Protein AF-M4BI98-F1 (afdb_monomer_lite)

InterPro domains:
  IPR001810 F-box domain [PS50181] (1-29)
  IPR035927 DUSP-like superfamily [G3DSA:3.30.2230.10] (271-352)
  IPR035927 DUSP-like superfamily [SSF143791] (287-335)

Secondary structure (DSSP, 8-state):
-TT--HHHHHHHHHHS-HHHHHHHHHH-TT--TTSHHHHHHHHHHHHHHSHHHHTT--TT-TTS--SHHHHHHHHHHHHHHHHHHS--EEGGGGGGS-TT-EEEEHHHHHHHHHHHHHHHHHHHGGGS-HHHHHHHHHHHHTTTTS-------HHHHHHHHHHHHTTB-TTSSBPPGGG--GGG-EEEE-HHHHHHHHHH-TT--EEETTT--B-HHHHHHHHHHHHHHHHHHHHHHHHHHTT-HHHHHHHH--SSS-TTSS-----TT--S--------SSS--SS-------HHHHHHHHHHHTTS-SS---S--GGGGEETTTTEE---HHHHHHHTT--HHHHHHTT--

Structure (mmCIF, N/CA/C/O backbone):
data_AF-M4BI98-F1
#
_entry.id   AF-M4BI98-F1
#
loop_
_atom_site.group_PDB
_atom_site.id
_atom_site.type_symbol
_atom_site.label_atom_id
_atom_site.label_alt_id
_atom_site.label_comp_id
_atom_site.label_asym_id
_atom_site.label_entity_id
_atom_site.label_seq_id
_atom_site.pdbx_PDB_ins_code
_atom_site.Cartn_x
_atom_site.Cartn_y
_atom_site.Cartn_z
_atom_site.occupancy
_atom_site.B_iso_or_equiv
_atom_site.auth_seq_id
_atom_site.auth_comp_id
_atom_site.auth_asym_id
_atom_site.auth_atom_id
_atom_site.pdbx_PDB_model_num
ATOM 1 N N . MET A 1 1 ? -31.837 -10.400 27.324 1.00 58.75 1 MET A N 1
ATOM 2 C CA . MET A 1 1 ? -31.264 -9.036 27.235 1.00 58.75 1 MET A CA 1
ATOM 3 C C . MET A 1 1 ? -32.128 -8.018 27.973 1.00 58.75 1 MET A C 1
ATOM 5 O O . MET A 1 1 ? -31.582 -7.255 28.751 1.00 58.75 1 MET A O 1
ATOM 9 N N . GLU A 1 2 ? -33.453 -8.059 27.801 1.00 54.62 2 GLU A N 1
ATOM 10 C CA . GLU A 1 2 ? -34.440 -7.143 28.415 1.00 54.62 2 GLU A CA 1
ATOM 11 C C . GLU A 1 2 ? -34.469 -7.086 29.950 1.00 54.62 2 GLU A C 1
ATOM 13 O O . GLU A 1 2 ? -34.810 -6.053 30.517 1.00 54.62 2 GLU A O 1
ATOM 18 N N . HIS A 1 3 ? -34.068 -8.164 30.623 1.00 67.06 3 HIS A N 1
ATOM 19 C CA . HIS A 1 3 ? -34.082 -8.270 32.087 1.00 67.06 3 HIS A CA 1
ATOM 20 C C . HIS A 1 3 ? -32.692 -8.522 32.679 1.00 67.06 3 HIS A C 1
ATOM 22 O O . HIS A 1 3 ? -32.574 -9.038 33.788 1.00 67.06 3 HIS A O 1
ATOM 28 N N . LEU A 1 4 ? -31.625 -8.220 31.928 1.00 72.81 4 LEU A N 1
ATOM 29 C CA . LEU A 1 4 ? -30.278 -8.351 32.472 1.00 72.81 4 LEU A CA 1
ATOM 30 C C . LEU A 1 4 ? -30.048 -7.259 33.527 1.00 72.81 4 LEU A C 1
ATOM 32 O O . LEU A 1 4 ? -30.242 -6.083 33.221 1.00 72.81 4 LEU A O 1
ATOM 36 N N . PRO A 1 5 ? -29.589 -7.623 34.735 1.00 82.00 5 PRO A N 1
ATOM 37 C CA . PRO A 1 5 ? -29.051 -6.670 35.692 1.00 82.00 5 PRO A CA 1
ATOM 38 C C . PRO A 1 5 ? -27.988 -5.775 35.046 1.00 82.00 5 PRO A C 1
ATOM 40 O O . PRO A 1 5 ? -27.171 -6.242 34.249 1.00 82.00 5 PRO A O 1
ATOM 43 N N . ASP A 1 6 ? -27.934 -4.508 35.457 1.00 78.75 6 ASP A N 1
ATOM 44 C CA . ASP A 1 6 ? -26.968 -3.520 34.950 1.00 78.75 6 ASP A CA 1
ATOM 45 C C . ASP A 1 6 ? -25.501 -3.971 35.070 1.00 78.75 6 ASP A C 1
ATOM 47 O O . ASP A 1 6 ? -24.636 -3.529 34.312 1.00 78.75 6 ASP A O 1
ATOM 51 N N . SER A 1 7 ? -25.188 -4.827 36.049 1.00 79.94 7 SER A N 1
ATOM 52 C CA . SER A 1 7 ? -23.874 -5.466 36.185 1.00 79.94 7 SER A CA 1
ATOM 53 C C . SER A 1 7 ? -23.573 -6.398 35.015 1.00 79.94 7 SER A C 1
ATOM 55 O O . SER A 1 7 ? -22.562 -6.206 34.348 1.00 79.94 7 SER A O 1
ATOM 57 N N . LEU A 1 8 ? -24.481 -7.323 34.700 1.00 86.69 8 LEU A N 1
ATOM 58 C CA . LEU A 1 8 ? -24.295 -8.280 33.610 1.00 86.69 8 LEU A CA 1
ATOM 59 C C . LEU A 1 8 ? -24.281 -7.595 32.239 1.00 86.69 8 LEU A C 1
ATOM 61 O O . LEU A 1 8 ? -23.490 -7.970 31.379 1.00 86.69 8 LEU A O 1
ATOM 65 N N . LEU A 1 9 ? -25.093 -6.553 32.035 1.00 86.94 9 LEU A N 1
ATOM 66 C CA . LEU A 1 9 ? -25.051 -5.774 30.792 1.00 86.94 9 LEU A CA 1
ATOM 67 C C . LEU A 1 9 ? -23.692 -5.077 30.602 1.00 86.94 9 LEU A C 1
ATOM 69 O O . LEU A 1 9 ? -23.155 -5.052 29.494 1.00 86.94 9 LEU A O 1
ATOM 73 N N . ALA A 1 10 ? -23.121 -4.535 31.682 1.00 83.44 10 ALA A N 1
ATOM 74 C CA . ALA A 1 10 ? -21.795 -3.926 31.656 1.00 83.44 10 ALA A CA 1
ATOM 75 C C . ALA A 1 10 ? -20.694 -4.946 31.345 1.00 83.44 10 ALA A C 1
ATOM 77 O O . ALA A 1 10 ? -19.784 -4.631 30.579 1.00 83.44 10 ALA A O 1
ATOM 78 N N . ASP A 1 11 ? -20.790 -6.154 31.900 1.00 87.50 11 ASP A N 1
ATOM 79 C CA . ASP A 1 11 ? -19.824 -7.224 31.651 1.00 87.50 11 ASP A CA 1
ATOM 80 C C . ASP A 1 11 ? -19.899 -7.704 30.195 1.00 87.50 11 ASP A C 1
ATOM 82 O O . ASP A 1 11 ? -18.869 -7.821 29.535 1.00 87.50 11 ASP A O 1
ATOM 86 N N . VAL A 1 12 ? -21.105 -7.853 29.634 1.00 89.44 12 VAL A N 1
ATOM 87 C CA . VAL A 1 12 ? -21.285 -8.146 28.201 1.00 89.44 12 VAL A CA 1
ATOM 88 C C . VAL A 1 12 ? -20.665 -7.043 27.340 1.00 89.44 12 VAL A C 1
ATOM 90 O O . VAL A 1 12 ? -19.897 -7.332 26.426 1.00 89.44 12 VAL A O 1
ATOM 93 N N . PHE A 1 13 ? -20.934 -5.769 27.637 1.00 90.50 13 PHE A N 1
ATOM 94 C 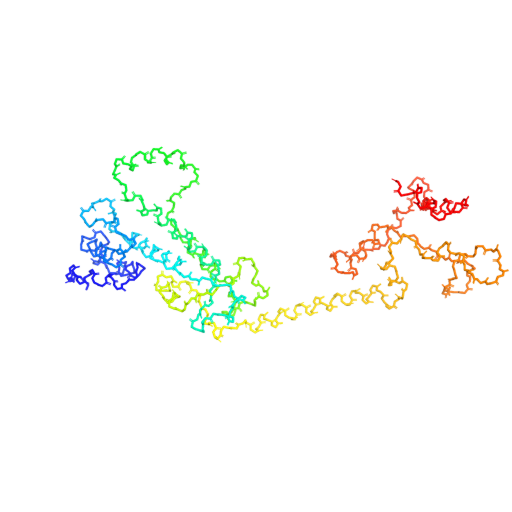CA . PHE A 1 13 ? -20.364 -4.652 26.872 1.00 90.50 13 PHE A CA 1
ATOM 95 C C . PHE A 1 13 ? -18.841 -4.569 27.002 1.00 90.50 13 PHE A C 1
ATOM 97 O O . PHE A 1 13 ? -18.174 -4.132 26.067 1.00 90.50 13 PHE A O 1
ATOM 104 N N . ALA A 1 14 ? -18.274 -5.000 28.131 1.00 86.56 14 ALA A N 1
ATOM 105 C CA . ALA A 1 14 ? -16.831 -5.062 28.314 1.00 86.56 14 ALA A CA 1
ATOM 106 C C . ALA A 1 14 ? -16.170 -6.119 27.414 1.00 86.56 14 ALA A C 1
ATOM 108 O O . ALA A 1 14 ? -15.009 -5.938 27.054 1.00 86.56 14 ALA A O 1
ATOM 109 N N . LEU A 1 15 ? -16.891 -7.166 27.005 1.00 87.94 15 LEU A N 1
ATOM 110 C CA . LEU A 1 15 ? -16.387 -8.216 26.111 1.00 87.94 15 LEU A CA 1
ATOM 111 C C . LEU A 1 15 ? -16.520 -7.869 24.621 1.00 87.94 15 LEU A C 1
ATOM 113 O O . LEU A 1 15 ? -15.824 -8.445 23.791 1.00 87.94 15 LEU A O 1
ATOM 117 N N . LEU A 1 16 ? -17.384 -6.916 24.274 1.00 89.25 16 LEU A N 1
ATOM 118 C CA . LEU A 1 16 ? -17.708 -6.564 22.891 1.00 89.25 16 LEU A CA 1
ATOM 119 C C . LEU A 1 16 ? -16.882 -5.376 22.380 1.00 89.25 16 LEU A C 1
ATOM 121 O O . LEU A 1 16 ? -16.478 -4.508 23.158 1.00 89.25 16 LEU A O 1
ATOM 125 N N . ALA A 1 17 ? -16.634 -5.306 21.070 1.00 88.19 17 ALA A N 1
ATOM 126 C CA . ALA A 1 17 ? -16.144 -4.075 20.454 1.00 88.19 17 ALA A CA 1
ATOM 127 C C . ALA A 1 17 ? -17.302 -3.074 20.277 1.00 88.19 17 ALA A C 1
ATOM 129 O O . ALA A 1 17 ? -18.470 -3.452 20.201 1.00 88.19 17 ALA A O 1
ATOM 130 N N . ALA A 1 18 ? -17.009 -1.781 20.144 1.00 88.12 18 ALA A N 1
ATOM 131 C CA . ALA A 1 18 ? -18.004 -0.721 19.990 1.00 88.12 18 ALA A CA 1
ATOM 132 C C . ALA A 1 18 ? -18.923 -0.956 18.783 1.00 88.12 18 ALA A C 1
ATOM 134 O O . ALA A 1 18 ? -20.101 -0.599 18.821 1.00 88.12 18 ALA A O 1
ATOM 135 N N . ARG A 1 19 ? -18.387 -1.575 17.722 1.00 87.25 19 ARG A N 1
ATOM 136 C CA . ARG A 1 19 ? -19.157 -2.021 16.556 1.00 87.25 19 ARG A CA 1
ATOM 137 C C . ARG A 1 19 ? -20.197 -3.074 16.941 1.00 87.25 19 ARG A C 1
ATOM 139 O O . ARG A 1 19 ? -21.342 -2.969 16.515 1.00 87.25 19 ARG A O 1
ATOM 146 N N . ASP A 1 20 ? -19.817 -4.056 17.744 1.00 89.19 20 ASP A N 1
ATOM 147 C CA . ASP A 1 20 ? -20.716 -5.135 18.150 1.00 89.19 20 ASP A CA 1
ATOM 148 C C . ASP A 1 20 ? -21.767 -4.612 19.125 1.00 89.19 20 ASP A C 1
ATOM 150 O O . ASP A 1 20 ? -22.943 -4.927 18.983 1.00 89.19 20 ASP A O 1
ATOM 154 N N . VAL A 1 21 ? -21.391 -3.713 20.042 1.00 87.81 21 VAL A N 1
ATOM 155 C CA . VAL A 1 21 ? -22.359 -3.022 20.907 1.00 87.81 21 VAL A CA 1
ATOM 156 C C . VAL A 1 21 ? -23.345 -2.193 20.072 1.00 87.81 21 VAL A C 1
ATOM 158 O O . VAL A 1 21 ? -24.545 -2.195 20.354 1.00 87.81 21 VAL A O 1
ATOM 161 N N . LEU A 1 22 ? -22.886 -1.519 19.011 1.00 87.56 22 LEU A N 1
ATOM 162 C CA . LEU A 1 22 ? -23.769 -0.822 18.069 1.00 87.56 22 LEU A CA 1
ATOM 163 C C . LEU A 1 22 ? -24.721 -1.798 17.356 1.00 87.56 22 LEU A C 1
ATOM 165 O O . LEU A 1 22 ? -25.914 -1.518 17.254 1.00 87.56 22 LEU A O 1
ATOM 169 N N . HIS A 1 23 ? -24.235 -2.951 16.893 1.00 87.31 23 HIS A N 1
ATOM 170 C CA . HIS A 1 23 ? -25.089 -3.976 16.285 1.00 87.31 23 HIS A CA 1
ATOM 171 C C . HIS A 1 23 ? -26.117 -4.529 17.280 1.00 87.31 23 HIS A C 1
ATOM 173 O O . HIS A 1 23 ? -27.300 -4.607 16.958 1.00 87.31 23 HIS A O 1
ATOM 179 N N . VAL A 1 24 ? -25.710 -4.835 18.510 1.00 87.75 24 VAL A N 1
ATOM 180 C CA . VAL A 1 24 ? -26.603 -5.329 19.568 1.00 87.75 24 VAL A CA 1
ATOM 181 C C . VAL A 1 24 ? -27.681 -4.298 19.912 1.00 87.75 24 VAL A C 1
ATOM 183 O O . VAL A 1 24 ? -28.859 -4.637 19.973 1.00 87.75 24 VAL A O 1
ATOM 186 N N . THR A 1 25 ? -27.307 -3.030 20.095 1.00 86.12 25 THR A N 1
ATOM 187 C CA . THR A 1 25 ? -28.257 -1.953 20.444 1.00 86.12 25 THR A CA 1
ATOM 188 C C . THR A 1 25 ? -29.159 -1.534 19.281 1.00 86.12 25 THR A C 1
ATOM 190 O O . THR A 1 25 ? -30.278 -1.093 19.511 1.00 86.12 25 THR A O 1
ATOM 193 N N . SER A 1 26 ? -28.719 -1.694 18.030 1.00 83.56 26 SER A N 1
ATOM 194 C CA . SER A 1 26 ? -29.561 -1.422 16.852 1.00 83.56 26 SER A CA 1
ATOM 195 C C . SER A 1 26 ? -30.542 -2.549 16.529 1.00 83.56 26 SER A C 1
ATOM 197 O O . SER A 1 26 ? -31.614 -2.285 15.988 1.00 83.56 26 SER A O 1
ATOM 199 N N . THR A 1 27 ? -30.203 -3.796 16.863 1.00 85.94 27 THR A N 1
ATOM 200 C CA . THR A 1 27 ? -31.058 -4.968 16.604 1.00 85.94 27 THR A CA 1
ATOM 201 C C . THR A 1 27 ? -32.012 -5.271 17.759 1.00 85.94 27 THR A C 1
ATOM 203 O O . THR A 1 27 ? -33.149 -5.683 17.529 1.00 85.94 27 THR A O 1
ATOM 206 N N . CYS A 1 28 ? -31.600 -5.028 19.004 1.00 85.44 28 CYS A N 1
ATOM 207 C CA . CYS A 1 28 ? -32.428 -5.253 20.183 1.00 85.44 28 CYS A CA 1
ATOM 208 C C . CYS A 1 28 ? -33.237 -3.994 20.529 1.00 85.44 28 CYS A C 1
ATOM 210 O O . CYS A 1 28 ? -32.726 -3.074 21.162 1.00 85.44 28 CYS A O 1
ATOM 212 N N . ARG A 1 29 ? -34.527 -3.972 20.161 1.00 78.19 29 ARG A N 1
ATOM 213 C CA . ARG A 1 29 ? -35.433 -2.824 20.398 1.00 78.19 29 ARG A CA 1
ATOM 214 C C . ARG A 1 29 ? -35.532 -2.396 21.865 1.00 78.19 29 ARG A C 1
ATOM 216 O O . ARG A 1 29 ? -35.800 -1.232 22.140 1.00 78.19 29 ARG A O 1
ATOM 223 N N . ALA A 1 30 ? -35.301 -3.316 22.795 1.00 77.94 30 ALA A N 1
ATOM 224 C CA . ALA A 1 30 ? -35.316 -3.023 24.219 1.00 77.94 30 ALA A CA 1
ATOM 225 C C . ALA A 1 30 ? -34.066 -2.304 24.742 1.00 77.94 30 ALA A C 1
ATOM 227 O O . ALA A 1 30 ? -34.105 -1.698 25.812 1.00 77.94 30 ALA A O 1
ATOM 228 N N . LEU A 1 31 ? -32.953 -2.353 24.009 1.00 81.25 31 LEU A N 1
ATOM 229 C CA . LEU A 1 31 ? -31.706 -1.701 24.394 1.00 81.25 31 LEU A CA 1
ATOM 230 C C . LEU A 1 31 ? -31.586 -0.354 23.688 1.00 81.25 31 LEU A C 1
ATOM 232 O O . LEU A 1 31 ? -30.791 -0.175 22.767 1.00 81.25 31 LEU A O 1
ATOM 236 N N . SER A 1 32 ? -32.362 0.624 24.154 1.00 81.62 32 SER A N 1
ATOM 237 C CA . SER A 1 32 ? -32.178 2.001 23.700 1.00 81.62 32 SER A CA 1
ATOM 238 C C . SER A 1 32 ? -30.835 2.554 24.184 1.00 81.62 32 SER A C 1
ATOM 240 O O . SER A 1 32 ? -30.514 2.494 25.369 1.00 81.62 32 SER A O 1
ATOM 242 N N . VAL A 1 33 ? -30.072 3.186 23.290 1.00 80.06 33 VAL A N 1
ATOM 243 C CA . VAL A 1 33 ? -28.795 3.853 23.623 1.00 80.06 33 VAL A CA 1
ATOM 244 C C . VAL A 1 33 ? -28.989 4.997 24.632 1.00 80.06 33 VAL A C 1
ATOM 246 O O . VAL A 1 33 ? -28.061 5.368 25.351 1.00 80.06 33 VAL A O 1
ATOM 249 N N . SER A 1 34 ? -30.199 5.556 24.718 1.00 82.44 34 SER A N 1
ATOM 250 C CA . SER A 1 34 ? -30.548 6.571 25.716 1.00 82.44 34 SER A CA 1
ATOM 251 C C . SER A 1 34 ? -30.981 5.986 27.063 1.00 82.44 34 SER A C 1
ATOM 253 O O . SER A 1 34 ? -31.175 6.755 28.002 1.00 82.44 34 SER A O 1
ATOM 255 N N . ALA A 1 35 ? -31.147 4.663 27.178 1.00 85.62 35 ALA A N 1
ATOM 256 C CA . ALA A 1 35 ? -31.564 4.031 28.423 1.00 85.62 35 ALA A CA 1
ATOM 257 C C . ALA A 1 35 ? -30.470 4.175 29.504 1.00 85.62 35 ALA A C 1
ATOM 259 O O . ALA A 1 35 ? -29.289 3.957 29.209 1.00 85.62 35 ALA A O 1
ATOM 260 N N . PRO A 1 36 ? -30.831 4.500 30.762 1.00 86.19 36 PRO A N 1
ATOM 261 C CA . PRO A 1 36 ? -29.861 4.672 31.845 1.00 86.19 36 PRO A CA 1
ATOM 262 C C . PRO A 1 36 ? -28.969 3.446 32.078 1.00 86.19 36 PRO A C 1
ATOM 264 O O . PRO A 1 36 ? -27.764 3.600 32.264 1.00 86.19 36 PRO A O 1
ATOM 267 N N . SER A 1 37 ? -29.536 2.239 31.995 1.00 86.25 37 SER A N 1
ATOM 268 C CA . SER A 1 37 ? -28.813 0.966 32.134 1.00 86.25 37 SER A CA 1
ATOM 269 C C . SER A 1 37 ? -27.724 0.803 31.068 1.00 86.25 37 SER A C 1
ATOM 271 O O . SER A 1 37 ? -26.579 0.479 31.382 1.00 86.25 37 SER A O 1
ATOM 273 N N . VAL A 1 38 ? -28.038 1.130 29.810 1.00 87.19 38 VAL A N 1
ATOM 274 C CA . VAL A 1 38 ? -27.096 1.097 28.678 1.00 87.19 38 VAL A CA 1
ATOM 275 C C . VAL A 1 38 ? -26.001 2.154 28.841 1.00 87.19 38 VAL A C 1
ATOM 277 O O . VAL A 1 38 ? -24.824 1.860 28.637 1.00 87.19 38 VAL A O 1
ATOM 280 N N . GLN A 1 39 ? -26.346 3.372 29.264 1.00 89.38 39 GLN A N 1
ATOM 281 C CA . GLN A 1 39 ? -25.353 4.420 29.533 1.00 89.38 39 GLN A CA 1
ATOM 282 C C . GLN A 1 39 ? -24.408 4.047 30.681 1.00 89.38 39 GLN A C 1
ATOM 284 O O . GLN A 1 39 ? -23.204 4.304 30.604 1.00 89.38 39 GLN A O 1
ATOM 289 N N . LEU A 1 40 ? -24.932 3.416 31.731 1.00 88.38 40 LEU A N 1
ATOM 290 C CA . LEU A 1 40 ? -24.148 2.951 32.870 1.00 88.38 40 LEU A CA 1
ATOM 291 C C . LEU A 1 40 ? -23.237 1.774 32.485 1.00 88.38 40 LEU A C 1
ATOM 293 O O . LEU A 1 40 ? -22.069 1.749 32.884 1.00 88.38 40 LEU A O 1
ATOM 297 N N . ALA A 1 41 ? -23.727 0.856 31.648 1.0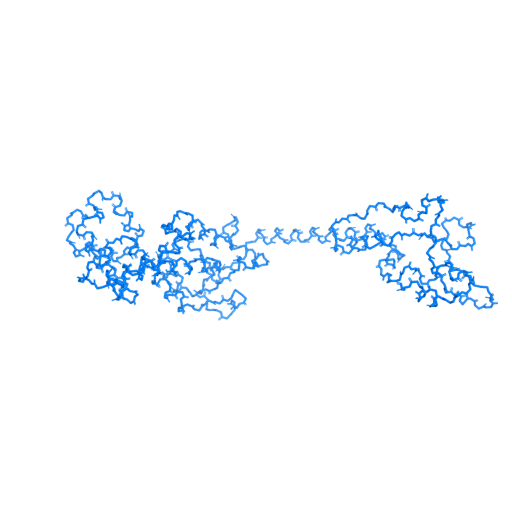0 90.31 41 ALA A N 1
ATOM 298 C CA . ALA A 1 41 ? -22.934 -0.221 31.062 1.00 90.31 41 ALA A CA 1
ATOM 299 C C . ALA A 1 41 ? -21.791 0.320 30.188 1.00 90.31 41 ALA A C 1
ATOM 301 O O . ALA A 1 41 ? -20.637 -0.061 30.388 1.00 90.31 41 ALA A O 1
ATOM 302 N N . LEU A 1 42 ? -22.071 1.280 29.296 1.00 90.88 42 LEU A N 1
ATOM 303 C CA . LEU A 1 42 ? -21.049 1.958 28.486 1.00 90.88 42 LEU A CA 1
ATOM 304 C C . LEU A 1 42 ? -20.012 2.667 29.357 1.00 90.88 42 LEU A C 1
ATOM 306 O O . LEU A 1 42 ? -18.814 2.552 29.104 1.00 90.88 42 LEU A O 1
ATOM 310 N N . GLN A 1 43 ? -20.452 3.373 30.401 1.00 91.19 43 GLN A N 1
ATOM 311 C CA . GLN A 1 43 ? -19.547 4.030 31.338 1.00 91.19 43 GLN A CA 1
ATOM 312 C C . GLN A 1 43 ? -18.590 3.028 31.981 1.00 91.19 43 GLN A C 1
ATOM 314 O O . GLN A 1 43 ? -17.385 3.269 31.982 1.00 91.19 43 GLN A O 1
ATOM 319 N N . ARG A 1 44 ? -19.114 1.915 32.508 1.00 89.50 44 ARG A N 1
ATOM 320 C CA . ARG A 1 44 ? -18.307 0.864 33.140 1.00 89.50 44 ARG A CA 1
ATOM 321 C C . ARG A 1 44 ? -17.345 0.213 32.154 1.00 89.50 44 ARG A C 1
ATOM 323 O O . ARG A 1 44 ? -16.182 0.035 32.503 1.00 89.50 44 ARG A O 1
ATOM 330 N N . ALA A 1 45 ? -17.794 -0.098 30.939 1.00 90.56 45 ALA A N 1
ATOM 331 C CA . ALA A 1 45 ? -16.938 -0.667 29.902 1.00 90.56 45 ALA A CA 1
ATOM 332 C C . ALA A 1 45 ? -15.768 0.275 29.571 1.00 90.56 45 ALA A C 1
ATOM 334 O O . ALA A 1 45 ? -14.616 -0.153 29.571 1.00 90.56 45 ALA A O 1
ATOM 335 N N . ILE A 1 46 ? -16.041 1.572 29.387 1.00 91.38 46 ILE A N 1
ATOM 336 C CA . ILE A 1 46 ? -15.014 2.586 29.104 1.00 91.38 46 ILE A CA 1
ATOM 337 C C . ILE A 1 46 ? -14.022 2.699 30.265 1.00 91.38 46 ILE A C 1
ATOM 339 O O . ILE A 1 46 ? -12.816 2.588 30.054 1.00 91.38 46 ILE A O 1
ATOM 343 N N . THR A 1 47 ? -14.507 2.899 31.492 1.00 89.31 47 THR A N 1
ATOM 344 C CA . THR A 1 47 ? -13.628 3.183 32.634 1.00 89.31 47 THR A CA 1
ATOM 345 C C . THR A 1 47 ? -12.885 1.961 33.152 1.00 89.31 47 THR A C 1
ATOM 347 O O . THR A 1 47 ? -11.796 2.137 33.684 1.00 89.31 47 THR A O 1
ATOM 350 N N . ARG A 1 48 ? -13.419 0.740 33.000 1.00 88.69 48 ARG A N 1
ATOM 351 C CA . ARG A 1 48 ? -12.726 -0.492 33.414 1.00 88.69 48 ARG A CA 1
ATOM 352 C C . ARG A 1 48 ? -11.764 -1.004 32.349 1.00 88.69 48 ARG A C 1
ATOM 354 O O . ARG A 1 48 ? -10.594 -1.204 32.651 1.00 88.69 48 ARG A O 1
ATOM 361 N N . ARG A 1 49 ? -12.229 -1.205 31.111 1.00 88.25 49 ARG A N 1
ATOM 362 C CA . ARG A 1 49 ? -11.420 -1.840 30.053 1.00 88.25 49 ARG A CA 1
ATOM 363 C C . ARG A 1 49 ? -10.358 -0.906 29.489 1.00 88.25 49 ARG A C 1
ATOM 365 O O . ARG A 1 49 ? -9.258 -1.345 29.176 1.00 88.25 49 ARG A O 1
ATOM 372 N N . PHE A 1 50 ? -10.673 0.382 29.375 1.00 90.81 50 PHE A N 1
ATOM 373 C CA . PHE A 1 50 ? -9.790 1.364 28.749 1.00 90.81 50 PHE A CA 1
ATOM 374 C C . PHE A 1 50 ? -9.179 2.345 29.753 1.00 90.81 50 PHE A C 1
ATOM 376 O O . PHE A 1 50 ? -8.612 3.354 29.341 1.00 90.81 50 PHE A O 1
ATOM 383 N N . ALA A 1 51 ? -9.214 2.022 31.054 1.00 89.69 51 ALA A N 1
ATOM 384 C CA . ALA A 1 51 ? -8.720 2.859 32.152 1.00 89.69 51 ALA A CA 1
ATOM 385 C C . ALA A 1 51 ? -7.350 3.498 31.868 1.00 89.69 51 ALA A C 1
ATOM 387 O O . ALA A 1 51 ? -7.164 4.692 32.099 1.00 89.69 51 ALA A O 1
ATOM 388 N N . ALA A 1 52 ? -6.418 2.718 31.307 1.00 89.38 52 ALA A N 1
ATOM 389 C CA . ALA A 1 52 ? -5.066 3.159 30.968 1.00 89.38 52 ALA A CA 1
ATOM 390 C C . ALA A 1 52 ? -5.045 4.368 30.014 1.00 89.38 52 ALA A C 1
ATOM 392 O O . ALA A 1 52 ? -4.230 5.273 30.173 1.00 89.38 52 ALA A O 1
ATOM 393 N N . VAL A 1 53 ? -5.977 4.419 29.057 1.00 89.25 53 VAL A N 1
ATOM 394 C CA . VAL A 1 53 ? -6.063 5.481 28.044 1.00 89.25 53 VAL A CA 1
ATOM 395 C C . VAL A 1 53 ? -7.202 6.470 28.295 1.00 89.25 53 VAL A C 1
ATOM 397 O O . VAL A 1 53 ? -7.235 7.527 27.666 1.00 89.25 53 VAL A O 1
ATOM 400 N N . THR A 1 54 ? -8.111 6.179 29.229 1.00 88.88 54 THR A N 1
ATOM 401 C CA . THR A 1 54 ? -9.277 7.012 29.566 1.00 88.88 54 THR A CA 1
ATOM 402 C C . THR A 1 54 ? -9.340 7.462 31.024 1.00 88.88 54 THR A C 1
ATOM 404 O O . THR A 1 54 ? -10.398 7.884 31.483 1.00 88.88 54 THR A O 1
ATOM 407 N N . SER A 1 55 ? -8.233 7.425 31.765 1.00 84.88 55 SER A N 1
ATOM 408 C CA . SER A 1 55 ? -8.165 7.795 33.193 1.00 84.88 55 SER A CA 1
ATOM 409 C C . SER A 1 55 ? -8.707 9.194 33.528 1.00 84.88 55 SER A C 1
ATOM 411 O O . SER A 1 55 ? -9.117 9.464 34.652 1.00 84.88 55 SER A O 1
ATOM 413 N N . PHE A 1 56 ? -8.767 10.089 32.542 1.00 83.81 56 PHE A N 1
ATOM 414 C CA . PHE A 1 56 ? -9.336 11.430 32.670 1.00 83.81 56 PHE A CA 1
ATOM 415 C C . PHE A 1 56 ? -10.876 11.473 32.650 1.00 83.81 56 PHE A C 1
ATOM 417 O O . PHE A 1 56 ? -11.460 12.516 32.949 1.00 83.81 56 PHE A O 1
ATOM 424 N N . PHE A 1 57 ? -11.548 10.377 32.290 1.00 83.12 57 PHE A N 1
ATOM 425 C CA . PHE A 1 57 ? -12.995 10.242 32.419 1.00 83.12 57 PHE A CA 1
ATOM 426 C C . PHE A 1 57 ? -13.346 9.778 33.829 1.00 83.12 57 PHE A C 1
ATOM 428 O O . PHE A 1 57 ? -13.405 8.585 34.114 1.00 83.12 57 PHE A O 1
ATOM 435 N N . SER A 1 58 ? -13.622 10.731 34.720 1.00 76.19 58 SER A N 1
ATOM 436 C CA . SER A 1 58 ? -14.146 10.385 36.040 1.00 76.19 58 SER A CA 1
ATOM 437 C C . SER A 1 58 ? -15.601 9.916 35.940 1.00 76.19 58 SER A C 1
ATOM 439 O O . SER A 1 58 ? -16.455 10.608 35.371 1.00 76.19 58 SER A O 1
ATOM 441 N N . SER A 1 59 ? -15.882 8.764 36.554 1.00 70.06 59 SER A N 1
ATOM 442 C CA . SER A 1 59 ? -17.207 8.145 36.691 1.00 70.06 59 SER A CA 1
ATOM 443 C C . SER A 1 59 ? -18.251 9.074 37.317 1.00 70.06 59 SER A C 1
ATOM 445 O O . SER A 1 59 ? -19.434 8.970 36.999 1.00 70.06 59 SER A O 1
ATOM 447 N N . SER A 1 60 ? -17.817 9.982 38.197 1.00 68.06 60 SER A N 1
ATOM 448 C CA . SER A 1 60 ? -18.683 10.913 38.932 1.00 68.06 60 SER A CA 1
ATOM 449 C C . SER A 1 60 ? -19.011 12.189 38.152 1.00 68.06 60 SER A C 1
ATOM 451 O O . SER A 1 60 ? -19.826 12.995 38.594 1.00 68.06 60 SER A O 1
ATOM 453 N N . THR A 1 61 ? -18.397 12.399 36.982 1.00 70.06 61 THR A N 1
ATOM 454 C CA . THR A 1 61 ? -18.540 13.650 36.227 1.00 70.06 61 THR A CA 1
ATOM 455 C C . THR A 1 61 ? -19.536 13.526 35.074 1.00 70.06 61 THR A C 1
ATOM 457 O O . THR A 1 61 ? -19.427 12.670 34.195 1.00 70.06 61 THR A O 1
ATOM 460 N N . ASN A 1 62 ? -20.497 14.448 35.004 1.00 69.75 62 ASN A N 1
ATOM 461 C CA . ASN A 1 62 ? -21.461 14.553 33.895 1.00 69.75 62 ASN A CA 1
ATOM 462 C C . ASN A 1 62 ? -20.902 15.350 32.698 1.00 69.75 62 ASN A C 1
ATOM 464 O O . ASN A 1 62 ? -21.643 16.013 31.979 1.00 69.75 62 ASN A O 1
ATOM 468 N N . HIS A 1 63 ? -19.577 15.390 32.532 1.00 77.50 63 HIS A N 1
ATOM 469 C CA . HIS A 1 63 ? -18.899 16.269 31.565 1.00 77.50 63 HIS A CA 1
ATOM 470 C C . HIS A 1 63 ? -18.619 15.609 30.214 1.00 77.50 63 HIS A C 1
ATOM 472 O O . HIS A 1 63 ? -18.245 16.298 29.266 1.00 77.50 63 HIS A O 1
ATOM 478 N N . TRP A 1 64 ? -18.830 14.298 30.113 1.00 83.50 64 TRP A N 1
ATOM 479 C CA . TRP A 1 64 ? -18.631 13.531 28.893 1.00 83.50 64 TRP A CA 1
ATOM 480 C C . TRP A 1 64 ? -19.844 12.624 28.618 1.00 83.50 64 TRP A C 1
ATOM 482 O O . TRP A 1 64 ? -20.493 12.155 29.559 1.00 83.50 64 TRP A O 1
ATOM 492 N N . PRO A 1 65 ? -20.211 12.404 27.346 1.00 85.56 65 PRO A N 1
ATOM 493 C CA . PRO A 1 65 ? -21.383 11.608 26.996 1.00 85.56 65 PRO A CA 1
ATOM 494 C C . PRO A 1 65 ? -21.099 10.104 27.122 1.00 85.56 65 PRO A C 1
ATOM 496 O O . PRO A 1 65 ? -20.113 9.614 26.579 1.00 85.56 65 PRO A O 1
ATOM 499 N N . ARG A 1 66 ? -21.994 9.348 27.771 1.00 88.19 66 ARG A N 1
ATOM 500 C CA . ARG A 1 66 ? -21.929 7.875 27.842 1.00 88.19 66 ARG A CA 1
ATOM 501 C C . ARG A 1 66 ? -22.465 7.277 26.546 1.00 88.19 66 ARG A C 1
ATOM 503 O O . ARG A 1 66 ? -23.587 6.789 26.491 1.00 88.19 66 ARG A O 1
ATOM 510 N N . SER A 1 67 ? -21.697 7.416 25.474 1.00 89.06 67 SER A N 1
ATOM 511 C CA . SER A 1 67 ? -22.133 7.049 24.130 1.00 89.06 67 SER A CA 1
ATOM 512 C C . SER A 1 67 ? -21.180 6.068 23.462 1.00 89.06 67 SER A C 1
ATOM 514 O O . SER A 1 67 ? -19.994 5.989 23.788 1.00 89.06 67 SER A O 1
ATOM 516 N N . LEU A 1 68 ? -21.701 5.368 22.453 1.00 87.56 68 LEU A N 1
ATOM 517 C CA . LEU A 1 68 ? -20.922 4.475 21.592 1.00 87.56 68 LEU A CA 1
ATOM 518 C C . LEU A 1 68 ? -19.759 5.193 20.899 1.00 87.56 68 LEU A C 1
ATOM 520 O O . LEU A 1 68 ? -18.716 4.595 20.663 1.00 87.56 68 LEU A O 1
ATOM 524 N N . VAL A 1 69 ? -19.901 6.493 20.622 1.00 88.75 69 VAL A N 1
ATOM 525 C CA . VAL A 1 69 ? -18.831 7.306 20.025 1.00 88.75 69 VAL A CA 1
ATOM 526 C C . VAL A 1 69 ? -17.650 7.452 20.985 1.00 88.75 69 VAL A C 1
ATOM 528 O O . VAL A 1 69 ? -16.501 7.380 20.554 1.00 88.75 69 VAL A O 1
ATOM 531 N N . VAL A 1 70 ? -17.910 7.623 22.287 1.00 90.38 70 VAL A N 1
ATOM 532 C CA . VAL A 1 70 ? -16.839 7.690 23.292 1.00 90.38 70 VAL A CA 1
ATOM 533 C C . VAL A 1 70 ? -16.204 6.321 23.504 1.00 90.38 70 VAL A C 1
ATOM 535 O O . VAL A 1 70 ? -14.979 6.249 23.567 1.00 90.38 70 VAL A O 1
ATOM 538 N N . LEU A 1 71 ? -16.999 5.243 23.521 1.00 91.19 71 LEU A N 1
ATOM 539 C CA . LEU A 1 71 ? -16.468 3.876 23.549 1.00 91.19 71 LEU A CA 1
ATOM 540 C C . LEU A 1 71 ? -15.540 3.623 22.352 1.00 91.19 71 LEU A C 1
ATOM 542 O O . LEU A 1 71 ? -14.397 3.219 22.543 1.00 91.19 71 LEU A O 1
ATOM 546 N N . ARG A 1 72 ? -15.969 3.972 21.131 1.00 91.25 72 ARG A N 1
ATOM 547 C CA . ARG A 1 72 ? -15.129 3.856 19.931 1.00 91.25 72 ARG A CA 1
ATOM 548 C C . ARG A 1 72 ? -13.869 4.718 20.012 1.00 91.25 72 ARG A C 1
ATOM 550 O O . ARG A 1 72 ? -12.804 4.305 19.564 1.00 91.25 72 ARG A O 1
ATOM 557 N N . GLY A 1 73 ? -13.969 5.915 20.585 1.00 91.19 73 GLY A N 1
ATOM 558 C CA . GLY A 1 73 ? -12.804 6.755 20.841 1.00 91.19 73 GLY A CA 1
ATOM 559 C C . GLY A 1 73 ? -11.807 6.104 21.803 1.00 91.19 73 GLY A C 1
ATOM 560 O O . GLY A 1 73 ? -10.605 6.175 21.559 1.00 91.19 73 GLY A O 1
ATOM 561 N N . ALA A 1 74 ? -12.288 5.449 22.862 1.00 92.44 74 ALA A N 1
ATOM 562 C CA . ALA A 1 74 ? -11.450 4.738 23.827 1.00 92.44 74 ALA A CA 1
ATOM 563 C C . ALA A 1 74 ? -10.703 3.560 23.176 1.00 92.44 74 ALA A C 1
ATOM 565 O O . ALA A 1 74 ? -9.492 3.432 23.358 1.00 92.44 74 ALA A O 1
ATOM 566 N N . GLU A 1 75 ? -11.383 2.775 22.333 1.00 93.06 75 GLU A N 1
ATOM 567 C CA . GLU A 1 75 ? -10.752 1.720 21.524 1.00 93.06 75 GLU A CA 1
ATOM 568 C C . GLU A 1 75 ? -9.647 2.273 20.620 1.00 93.06 75 GLU A C 1
ATOM 570 O O . GLU A 1 75 ? -8.544 1.734 20.559 1.00 93.06 75 GLU A O 1
ATOM 575 N N . LEU A 1 76 ? -9.914 3.388 19.935 1.00 92.06 76 LEU A N 1
ATOM 576 C CA . LEU A 1 76 ? -8.937 4.014 19.045 1.00 92.06 76 LEU A CA 1
ATOM 577 C C . LEU A 1 76 ? -7.725 4.566 19.801 1.00 92.06 76 LEU A C 1
ATOM 579 O O . LEU A 1 76 ? -6.611 4.498 19.281 1.00 92.06 76 LEU A O 1
ATOM 583 N N . LEU A 1 77 ? -7.907 5.078 21.021 1.00 92.31 77 LEU A N 1
ATOM 584 C CA . LEU A 1 77 ? -6.788 5.462 21.883 1.00 92.31 77 LEU A CA 1
ATOM 585 C C . LEU A 1 77 ? -5.970 4.250 22.335 1.00 92.31 77 LEU A C 1
ATOM 587 O O . LEU A 1 77 ? -4.743 4.332 22.353 1.00 92.31 77 LEU A O 1
ATOM 591 N N . ARG A 1 78 ? -6.620 3.121 22.637 1.00 92.56 78 ARG A N 1
ATOM 592 C CA . ARG A 1 78 ? -5.917 1.871 22.950 1.00 92.56 78 ARG A CA 1
ATOM 593 C C . ARG A 1 78 ? -5.068 1.406 21.770 1.00 92.56 78 ARG A C 1
ATOM 595 O O . ARG A 1 78 ? -3.887 1.127 21.940 1.00 92.56 78 ARG A O 1
ATOM 602 N N . ILE A 1 79 ? -5.623 1.409 20.561 1.00 92.50 79 ILE A N 1
ATOM 603 C CA . ILE A 1 79 ? -4.863 1.061 19.351 1.00 92.50 79 ILE A CA 1
ATOM 604 C C . ILE A 1 79 ? -3.725 2.051 19.108 1.00 92.50 79 ILE A C 1
ATOM 606 O O . ILE A 1 79 ? -2.639 1.645 18.710 1.00 92.50 79 ILE A O 1
ATOM 610 N N . LYS A 1 80 ? -3.925 3.346 19.380 1.00 92.75 80 LYS A N 1
ATOM 611 C CA . LYS A 1 80 ? -2.851 4.345 19.293 1.00 92.75 80 LYS A CA 1
ATOM 612 C C . LYS A 1 80 ? -1.678 3.988 20.209 1.00 92.75 80 LYS A C 1
ATOM 614 O O . LYS A 1 80 ? -0.534 4.059 19.771 1.0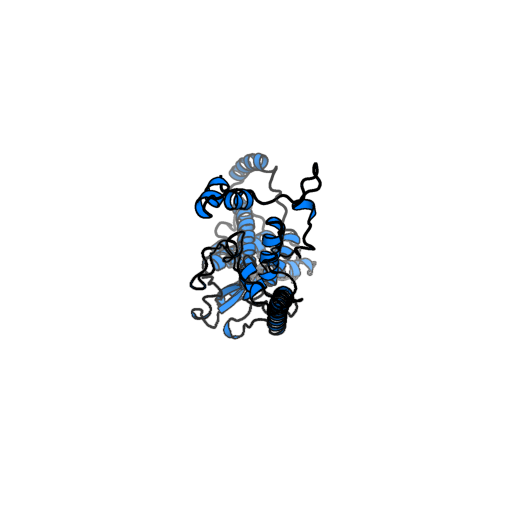0 92.75 80 LYS A O 1
ATOM 619 N N . GLU A 1 81 ? -1.962 3.617 21.456 1.00 92.12 81 GLU A N 1
ATOM 620 C CA . GLU A 1 81 ? -0.958 3.178 22.430 1.00 92.12 81 GLU A CA 1
ATOM 621 C C . GLU A 1 81 ? -0.232 1.912 21.950 1.00 92.12 81 GLU A C 1
ATOM 623 O O . GLU A 1 81 ? 0.993 1.829 22.027 1.00 92.12 81 GLU A O 1
ATOM 628 N N . LEU A 1 82 ? -0.965 0.944 21.393 1.00 91.12 82 LEU A N 1
ATOM 629 C CA . LEU A 1 82 ? -0.376 -0.256 20.792 1.00 91.12 82 LEU A CA 1
ATOM 630 C C . LEU A 1 82 ? 0.550 0.099 19.634 1.00 91.12 82 LEU A C 1
ATOM 632 O O . LEU A 1 82 ? 1.720 -0.259 19.660 1.00 91.12 82 LEU A O 1
ATOM 636 N N . LEU A 1 83 ? 0.076 0.888 18.673 1.00 90.69 83 LEU A N 1
ATOM 637 C CA . LEU A 1 83 ? 0.846 1.330 17.509 1.00 90.69 83 LEU A CA 1
ATOM 638 C C . LEU A 1 83 ? 2.055 2.214 17.854 1.00 90.69 83 LEU A C 1
ATOM 640 O O . LEU A 1 83 ? 2.918 2.408 16.995 1.00 90.69 83 LEU A O 1
ATOM 644 N N . ALA A 1 84 ? 2.087 2.803 19.051 1.00 90.50 84 ALA A N 1
ATOM 645 C CA . ALA A 1 84 ? 3.233 3.547 19.567 1.00 90.50 84 ALA A CA 1
ATOM 646 C C . ALA A 1 84 ? 4.284 2.627 20.208 1.00 90.50 84 ALA A C 1
ATOM 648 O O . ALA A 1 84 ? 5.469 2.933 20.139 1.00 90.50 84 ALA A O 1
ATOM 649 N N . ARG A 1 85 ? 3.855 1.509 20.810 1.00 88.62 85 ARG A N 1
ATOM 650 C CA . ARG A 1 85 ? 4.736 0.487 21.403 1.00 88.62 85 ARG A CA 1
ATOM 651 C C . ARG A 1 85 ? 5.221 -0.547 20.389 1.00 88.62 85 ARG A C 1
ATOM 653 O O . ARG A 1 85 ? 6.268 -1.149 20.586 1.00 88.62 85 ARG A O 1
ATOM 660 N N . CYS A 1 86 ? 4.467 -0.756 19.314 1.00 87.94 86 CYS A N 1
ATOM 661 C CA . CYS A 1 86 ? 4.836 -1.679 18.252 1.00 87.94 86 CYS A CA 1
ATOM 662 C C . CYS A 1 86 ? 6.028 -1.149 17.466 1.00 87.94 86 CYS A C 1
ATOM 664 O O . CYS A 1 86 ? 5.952 -0.082 16.850 1.00 87.94 86 CYS A O 1
ATOM 666 N N . VAL A 1 87 ? 7.091 -1.944 17.422 1.00 86.25 87 VAL A N 1
ATOM 667 C CA . VAL A 1 87 ? 8.177 -1.745 16.468 1.00 86.25 87 VAL A CA 1
ATOM 668 C C . VAL A 1 87 ? 7.653 -2.142 15.091 1.00 86.25 87 VAL A C 1
ATOM 670 O O . VAL A 1 87 ? 7.259 -3.285 14.872 1.00 86.25 87 VAL A O 1
ATOM 673 N N . THR A 1 88 ? 7.587 -1.174 14.179 1.00 90.06 88 THR A N 1
ATOM 674 C CA . THR A 1 88 ? 7.244 -1.420 12.776 1.00 90.06 88 THR A CA 1
ATOM 675 C C . THR A 1 88 ? 8.527 -1.491 11.964 1.00 90.06 88 THR A C 1
ATOM 677 O O . THR A 1 88 ? 9.198 -0.465 11.825 1.00 90.06 88 THR A O 1
ATOM 680 N N . SER A 1 89 ? 8.839 -2.658 11.411 1.00 91.50 89 SER A N 1
ATOM 681 C CA . SER A 1 89 ? 10.018 -2.851 10.559 1.00 91.50 89 SER A CA 1
ATOM 682 C C . SER A 1 89 ? 9.668 -2.673 9.084 1.00 91.50 89 SER A C 1
ATOM 684 O O . SER A 1 89 ? 8.501 -2.804 8.683 1.00 91.50 89 SER A O 1
ATOM 686 N N . SER A 1 90 ? 10.670 -2.349 8.262 1.00 91.25 90 SER A N 1
ATOM 687 C CA . SER A 1 90 ? 10.489 -2.389 6.813 1.00 91.25 90 SER A CA 1
ATOM 688 C C . SER A 1 90 ? 10.393 -3.837 6.340 1.00 91.25 90 SER A C 1
ATOM 690 O O . SER A 1 90 ? 10.915 -4.745 6.981 1.00 91.25 90 SER A O 1
ATOM 692 N N . PHE A 1 91 ? 9.748 -4.067 5.196 1.00 90.12 91 PHE A N 1
ATOM 693 C CA . PHE A 1 91 ? 9.732 -5.402 4.592 1.00 90.12 91 PHE A CA 1
ATOM 694 C C . PHE A 1 91 ? 11.122 -5.841 4.108 1.00 90.12 91 PHE A C 1
ATOM 696 O O . PHE A 1 91 ? 11.400 -7.032 4.049 1.00 90.12 91 PHE A O 1
ATOM 703 N N . GLU A 1 92 ? 12.016 -4.888 3.827 1.00 89.19 92 GLU A N 1
ATOM 704 C CA . GLU A 1 92 ? 13.424 -5.161 3.504 1.00 89.19 92 GLU A CA 1
ATOM 705 C C . GLU A 1 92 ? 14.160 -5.859 4.668 1.00 89.19 92 GLU A C 1
ATOM 707 O O . GLU A 1 92 ? 15.069 -6.651 4.436 1.00 89.19 92 GLU A O 1
ATOM 712 N N . ASP A 1 93 ? 13.706 -5.649 5.908 1.00 90.38 93 ASP A N 1
ATOM 713 C CA . ASP A 1 93 ? 14.293 -6.218 7.126 1.00 90.38 93 ASP A CA 1
ATOM 714 C C . ASP A 1 93 ? 13.640 -7.551 7.537 1.00 90.38 93 ASP A C 1
ATOM 716 O O . ASP A 1 93 ? 13.836 -8.021 8.663 1.00 90.38 93 ASP A O 1
ATOM 720 N N . ALA A 1 94 ? 12.850 -8.174 6.652 1.00 89.19 94 ALA A N 1
ATOM 721 C CA . ALA A 1 94 ? 12.082 -9.391 6.937 1.00 89.19 94 ALA A CA 1
ATOM 722 C C . ALA A 1 94 ? 12.927 -10.515 7.554 1.00 89.19 94 ALA A C 1
ATOM 724 O O . ALA A 1 94 ? 12.471 -11.180 8.480 1.00 89.19 94 ALA A O 1
ATOM 725 N N . ALA A 1 95 ? 14.174 -10.681 7.102 1.00 89.00 95 ALA A N 1
ATOM 726 C CA . ALA A 1 95 ? 15.086 -11.712 7.599 1.00 89.00 95 ALA A CA 1
ATOM 727 C C . ALA A 1 95 ? 15.475 -11.543 9.082 1.00 89.00 95 ALA A C 1
ATOM 729 O O . ALA A 1 95 ? 15.863 -12.511 9.728 1.00 89.00 95 ALA A O 1
ATOM 730 N N . SER A 1 96 ? 15.376 -10.325 9.621 1.00 89.88 96 SER A N 1
ATOM 731 C CA . SER A 1 96 ? 15.680 -10.013 11.027 1.00 89.88 96 SER A CA 1
ATOM 732 C C . SER A 1 96 ? 14.451 -10.066 11.941 1.00 89.88 96 SER A C 1
ATOM 734 O O . SER A 1 96 ? 14.570 -9.917 13.158 1.00 89.88 96 SER A O 1
ATOM 736 N N . CYS A 1 97 ? 13.261 -10.248 11.367 1.00 91.00 97 CYS A N 1
ATOM 737 C CA . CYS A 1 97 ? 12.007 -10.241 12.104 1.00 91.00 97 CYS A CA 1
ATOM 738 C C . CYS A 1 97 ? 11.665 -11.637 12.637 1.00 91.00 97 CYS A C 1
ATOM 740 O O . CYS A 1 97 ? 12.001 -12.657 12.038 1.00 91.00 97 CYS A O 1
ATOM 742 N N . ALA A 1 98 ? 10.939 -11.680 13.757 1.00 90.62 98 ALA A N 1
ATOM 743 C CA . ALA A 1 98 ? 10.404 -12.930 14.282 1.00 90.62 98 ALA A CA 1
ATOM 744 C C . ALA A 1 98 ? 9.451 -13.572 13.268 1.00 90.62 98 ALA A C 1
ATOM 746 O O . ALA A 1 98 ? 8.695 -12.877 12.585 1.00 90.62 98 ALA A O 1
ATOM 747 N N . SER A 1 99 ? 9.439 -14.896 13.215 1.00 88.44 99 SER A N 1
ATOM 748 C CA . SER A 1 99 ? 8.641 -15.646 12.249 1.00 88.44 99 SER A CA 1
ATOM 749 C C . SER A 1 99 ? 7.124 -15.523 12.506 1.00 88.44 99 SER A C 1
ATOM 751 O O . SER A 1 99 ? 6.324 -15.481 11.574 1.00 88.44 99 SER A O 1
ATOM 753 N N . SER A 1 100 ? 6.736 -15.260 13.760 1.00 93.38 100 SER A N 1
ATOM 754 C CA . SER A 1 100 ? 5.374 -14.892 14.172 1.00 93.38 100 SER A CA 1
ATOM 755 C C . SER A 1 100 ? 4.920 -13.494 13.721 1.00 93.38 100 SER A C 1
ATOM 757 O O . SER A 1 100 ? 3.824 -13.056 14.074 1.00 93.38 100 SER A O 1
ATOM 759 N N . SER A 1 101 ? 5.743 -12.754 12.974 1.00 95.69 101 SER A N 1
ATOM 760 C CA . SER A 1 101 ? 5.391 -11.420 12.490 1.00 95.69 101 SER A CA 1
ATOM 761 C C . SER A 1 101 ? 4.393 -11.466 11.331 1.00 95.69 101 SER A C 1
ATOM 763 O O . SER A 1 101 ? 4.245 -12.461 10.623 1.00 95.69 101 SER A O 1
ATOM 765 N N . VAL A 1 102 ? 3.712 -10.346 11.109 1.00 96.38 102 VAL A N 1
ATOM 766 C CA . VAL A 1 102 ? 2.672 -10.189 10.093 1.00 96.38 102 VAL A CA 1
ATOM 767 C C . VAL A 1 102 ? 2.993 -8.985 9.216 1.00 96.38 102 VAL A C 1
ATOM 769 O O . VAL A 1 102 ? 3.333 -7.903 9.699 1.00 96.38 102 VAL A O 1
ATOM 772 N N . VAL A 1 103 ? 2.863 -9.172 7.908 1.00 95.94 103 VAL A N 1
ATOM 773 C CA . VAL A 1 103 ? 2.995 -8.129 6.895 1.00 95.94 103 VAL A CA 1
ATOM 774 C C . VAL A 1 103 ? 1.664 -7.406 6.736 1.00 95.94 103 VAL A C 1
ATOM 776 O O . VAL A 1 103 ? 0.630 -8.026 6.493 1.00 95.94 103 VAL A O 1
ATOM 779 N N . VAL A 1 104 ? 1.696 -6.082 6.838 1.00 95.62 104 VAL A N 1
ATOM 780 C CA . VAL A 1 104 ? 0.535 -5.192 6.725 1.00 95.62 104 VAL A CA 1
ATOM 781 C C . VAL A 1 104 ? 0.850 -3.991 5.830 1.00 95.62 104 VAL A C 1
ATOM 783 O O . VAL A 1 104 ? 2.007 -3.692 5.522 1.00 95.62 104 VAL A O 1
ATOM 786 N N . SER A 1 105 ? -0.182 -3.257 5.410 1.00 95.56 105 SER A N 1
ATOM 787 C CA . SER A 1 105 ? -0.002 -2.032 4.623 1.00 95.56 105 SER A CA 1
ATOM 788 C C . SER A 1 105 ? 0.530 -0.880 5.483 1.00 95.56 105 SER A C 1
ATOM 790 O O . SER A 1 105 ? -0.092 -0.475 6.472 1.00 95.56 105 SER A O 1
ATOM 792 N N . ARG A 1 106 ? 1.643 -0.262 5.064 1.00 94.00 106 ARG A N 1
ATOM 793 C CA . ARG A 1 106 ? 2.184 0.937 5.725 1.00 94.00 106 ARG A CA 1
ATOM 794 C C . ARG A 1 106 ? 1.251 2.139 5.580 1.00 94.00 106 ARG A C 1
ATOM 796 O O . ARG A 1 106 ? 1.140 2.940 6.512 1.00 94.00 106 ARG A O 1
ATOM 803 N N . ALA A 1 107 ? 0.568 2.267 4.438 1.00 93.81 107 ALA A N 1
ATOM 804 C CA . ALA A 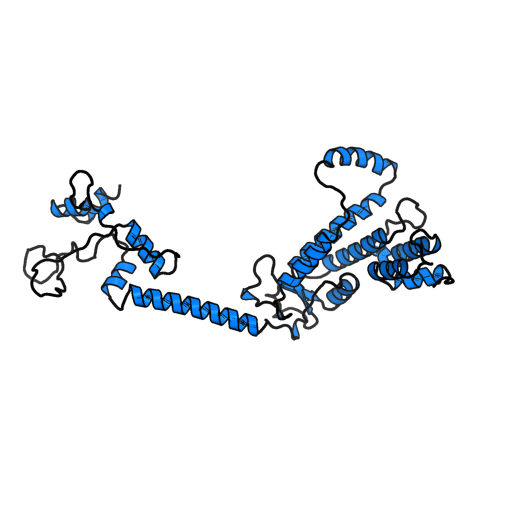1 107 ? -0.443 3.304 4.236 1.00 93.81 107 ALA A CA 1
ATOM 805 C C . ALA A 1 107 ? -1.595 3.154 5.228 1.00 93.81 107 ALA A C 1
ATOM 807 O O . ALA A 1 107 ? -2.014 4.153 5.817 1.00 93.81 107 ALA A O 1
ATOM 808 N N . TRP A 1 108 ? -2.052 1.921 5.463 1.00 94.69 108 TRP A N 1
ATOM 809 C CA . TRP A 1 108 ? -3.103 1.649 6.438 1.00 94.69 108 TRP A CA 1
ATOM 810 C C . TRP A 1 108 ? -2.677 2.072 7.843 1.00 94.69 108 TRP A C 1
ATOM 812 O O . TRP A 1 108 ? -3.378 2.857 8.478 1.00 94.69 108 TRP A O 1
ATOM 822 N N . LEU A 1 109 ? -1.484 1.659 8.297 1.00 93.12 109 LEU A N 1
ATOM 823 C CA . LEU A 1 109 ? -0.961 2.047 9.615 1.00 93.12 109 LEU A CA 1
ATOM 824 C C . LEU A 1 109 ? -0.898 3.574 9.774 1.00 93.12 109 LEU A C 1
ATOM 826 O O . LEU A 1 109 ? -1.284 4.118 10.810 1.00 93.12 109 LEU A O 1
ATOM 830 N N . GLY A 1 110 ? -0.440 4.286 8.740 1.00 91.88 110 GLY A N 1
ATOM 831 C CA . GLY A 1 110 ? -0.379 5.748 8.736 1.00 91.88 110 GLY A CA 1
ATOM 832 C C . GLY A 1 110 ? -1.759 6.415 8.762 1.00 91.88 110 GLY A C 1
ATOM 833 O O . GLY A 1 110 ? -1.980 7.352 9.534 1.00 91.88 110 GLY A O 1
ATOM 834 N N . ALA A 1 111 ? -2.697 5.936 7.945 1.00 91.56 111 ALA A N 1
ATOM 835 C CA . ALA A 1 111 ? -4.069 6.437 7.904 1.00 91.56 111 ALA A CA 1
ATOM 836 C C . ALA A 1 111 ? -4.798 6.185 9.233 1.00 91.56 111 ALA A C 1
ATOM 838 O O . ALA A 1 111 ? -5.462 7.080 9.762 1.00 91.56 111 ALA A O 1
ATOM 839 N N . TYR A 1 112 ? -4.599 5.010 9.828 1.00 91.56 112 TYR A N 1
ATOM 840 C CA . TYR A 1 112 ? -5.200 4.657 11.106 1.00 91.56 112 TYR A CA 1
ATOM 841 C C . TYR A 1 112 ? -4.629 5.496 12.255 1.00 91.56 112 TYR A C 1
ATOM 843 O O . TYR A 1 112 ? -5.395 6.036 13.052 1.00 91.56 112 TYR A O 1
ATOM 851 N N . LYS A 1 113 ? -3.307 5.737 12.290 1.00 91.62 113 LYS A N 1
ATOM 852 C CA . LYS A 1 113 ? -2.681 6.672 13.250 1.00 91.62 113 LYS A CA 1
ATOM 853 C C . LYS A 1 113 ? -3.302 8.073 13.177 1.00 91.62 113 LYS A C 1
ATOM 855 O O . LYS A 1 113 ? -3.595 8.661 14.219 1.00 91.62 113 LYS A O 1
ATOM 860 N N . LYS A 1 114 ? -3.563 8.596 11.972 1.00 90.06 114 LYS A N 1
ATOM 861 C CA . LYS A 1 114 ? -4.257 9.888 11.792 1.00 90.06 114 LYS A CA 1
ATOM 862 C C . LYS A 1 114 ? -5.690 9.850 12.327 1.00 90.06 114 LYS A C 1
ATOM 864 O O . LYS A 1 114 ? -6.118 10.784 13.004 1.00 90.06 114 LYS A O 1
ATOM 869 N N . ARG A 1 115 ? -6.422 8.758 12.086 1.00 88.00 115 ARG A N 1
ATOM 870 C CA . ARG A 1 115 ? -7.772 8.562 12.641 1.00 88.00 115 ARG A CA 1
ATOM 871 C C . ARG A 1 115 ? -7.757 8.544 14.171 1.00 88.00 115 ARG A C 1
ATOM 873 O O . ARG A 1 115 ? -8.592 9.202 14.788 1.00 88.00 115 ARG A O 1
ATOM 880 N N . CYS A 1 116 ? -6.788 7.865 14.784 1.00 90.94 116 CYS A N 1
ATOM 881 C CA . CYS A 1 116 ? -6.601 7.873 16.235 1.00 90.94 116 CYS A CA 1
ATOM 882 C C . CYS A 1 116 ? -6.372 9.291 16.787 1.00 90.94 116 CYS A C 1
ATOM 884 O O . CYS A 1 116 ? -6.957 9.640 17.808 1.00 90.94 116 CYS A O 1
ATOM 886 N N . GLN A 1 117 ? -5.573 10.125 16.110 1.00 89.56 117 GLN A N 1
ATOM 887 C CA . GLN A 1 117 ? -5.333 11.521 16.516 1.00 89.56 117 GLN A CA 1
ATOM 888 C C . GLN A 1 117 ? -6.609 12.376 16.470 1.00 89.56 117 GLN A C 1
ATOM 890 O O . GLN A 1 117 ? -6.855 13.172 17.375 1.00 89.56 117 GLN A O 1
ATOM 895 N N . ALA A 1 118 ? -7.459 12.192 15.454 1.00 86.06 118 ALA A N 1
ATOM 896 C CA . ALA A 1 118 ? -8.736 12.902 15.370 1.00 86.06 118 ALA A CA 1
ATOM 897 C C . ALA A 1 118 ? -9.663 12.555 16.553 1.00 86.06 118 ALA A C 1
ATOM 899 O O . ALA A 1 118 ? -10.245 13.446 17.176 1.00 86.06 118 ALA A O 1
ATOM 900 N N . PHE A 1 119 ? -9.752 11.269 16.911 1.00 87.75 119 PHE A N 1
ATOM 901 C CA . PHE A 1 119 ? -10.534 10.827 18.069 1.00 87.75 119 PHE A CA 1
ATOM 902 C C . PHE A 1 119 ? -9.927 11.265 19.399 1.00 87.75 119 PHE A C 1
ATOM 904 O O . PHE A 1 119 ? -10.660 11.619 20.317 1.00 87.75 119 PHE A O 1
ATOM 911 N N . GLU A 1 120 ? -8.605 11.305 19.510 1.00 89.19 120 GLU A N 1
ATOM 912 C CA . GLU A 1 120 ? -7.945 11.857 20.687 1.00 89.19 120 GLU A CA 1
ATOM 913 C C . GLU A 1 120 ? -8.321 13.324 20.907 1.00 89.19 120 GLU A C 1
ATOM 915 O O . GLU A 1 120 ? -8.724 13.685 22.012 1.00 89.19 120 GLU A O 1
ATOM 920 N N . HIS A 1 121 ? -8.264 14.159 19.865 1.00 87.00 121 HIS A N 1
ATOM 921 C CA . HIS A 1 121 ? -8.704 15.553 19.951 1.00 87.00 121 HIS A CA 1
ATOM 922 C C . HIS A 1 121 ? -10.176 15.669 20.355 1.00 87.00 121 HIS A C 1
ATOM 924 O O . HIS A 1 121 ? -10.517 16.485 21.217 1.00 87.00 121 HIS A O 1
ATOM 930 N N . PHE A 1 122 ? -11.037 14.819 19.789 1.00 86.38 122 PHE A N 1
ATOM 931 C CA . PHE A 1 122 ? -12.437 14.728 20.192 1.00 86.38 122 PHE A CA 1
ATOM 932 C C . PHE A 1 122 ? -12.583 14.367 21.678 1.00 86.38 122 PHE A C 1
ATOM 934 O O . PHE A 1 122 ? -13.359 15.003 22.381 1.00 86.38 122 PHE A O 1
ATOM 941 N N . LEU A 1 123 ? -11.836 13.398 22.206 1.00 86.88 123 LEU A N 1
ATOM 942 C CA . LEU A 1 123 ? -11.953 13.008 23.615 1.00 86.88 123 LEU A CA 1
ATOM 943 C C . LEU A 1 123 ? -11.333 14.037 24.571 1.00 86.88 123 LEU A C 1
ATOM 945 O O . LEU A 1 123 ? -11.855 14.265 25.664 1.00 86.88 123 LEU A O 1
ATOM 949 N N . GLN A 1 124 ? -10.263 14.717 24.157 1.00 85.06 124 GLN A N 1
ATOM 950 C CA . GLN A 1 124 ? -9.616 15.773 24.939 1.00 85.06 124 GLN A CA 1
ATOM 951 C C . GLN A 1 124 ? -10.546 16.953 25.232 1.00 85.06 124 GLN A C 1
ATOM 953 O O . GLN A 1 124 ? -10.364 17.622 26.253 1.00 85.06 124 GLN A O 1
ATOM 958 N N . GLN A 1 125 ? -11.563 17.204 24.399 1.00 82.12 125 GLN A N 1
ATOM 959 C CA . GLN A 1 125 ? -12.529 18.276 24.651 1.00 82.12 125 GLN A CA 1
ATOM 960 C C . GLN A 1 125 ? -13.248 18.095 25.997 1.00 82.12 125 GLN A C 1
ATOM 962 O O . GLN A 1 125 ? -13.576 19.074 26.665 1.00 82.12 125 GLN A O 1
ATOM 967 N N . PHE A 1 126 ? -13.427 16.849 26.436 1.00 82.12 126 PHE A N 1
ATOM 968 C CA . PHE A 1 126 ? -14.109 16.496 27.677 1.00 82.12 126 PHE A CA 1
ATOM 969 C C . PHE A 1 126 ? -13.207 16.548 28.918 1.00 82.12 126 PHE A C 1
ATOM 971 O O . PHE A 1 126 ? -13.714 16.494 30.034 1.00 82.12 126 PHE A O 1
ATOM 978 N N . ARG A 1 127 ? -11.884 16.706 28.750 1.00 75.56 127 ARG A N 1
ATOM 979 C CA . ARG A 1 127 ? -10.956 16.959 29.872 1.00 75.56 127 ARG A CA 1
ATOM 980 C C . ARG A 1 127 ? -11.141 18.351 30.480 1.00 75.56 127 ARG A C 1
ATOM 982 O O . ARG A 1 127 ? -10.702 18.600 31.597 1.00 75.56 127 ARG A O 1
ATOM 989 N N . ARG A 1 128 ? -11.736 19.285 29.733 1.00 65.12 128 ARG A N 1
ATOM 990 C CA . ARG A 1 128 ? -11.822 20.703 30.102 1.00 65.12 128 ARG A CA 1
ATOM 991 C C . ARG A 1 128 ? -13.140 21.001 30.808 1.00 65.12 128 ARG A C 1
ATOM 993 O O . ARG A 1 128 ? -14.203 20.578 30.362 1.00 65.12 128 ARG A O 1
ATOM 1000 N N . THR A 1 129 ? -13.086 21.797 31.875 1.00 62.84 129 THR A N 1
ATOM 1001 C CA . THR A 1 129 ? -14.293 22.290 32.562 1.00 62.84 129 THR A CA 1
ATOM 1002 C C . THR A 1 129 ? -15.154 23.131 31.610 1.00 62.84 129 THR A C 1
ATOM 1004 O O . THR A 1 129 ? -14.630 23.787 30.702 1.00 62.84 129 THR A O 1
ATOM 1007 N N . LYS A 1 130 ? -16.479 23.196 31.831 1.00 58.47 130 LYS A N 1
ATOM 1008 C CA . LYS A 1 130 ? -17.409 24.014 31.012 1.00 58.47 130 LYS A CA 1
ATOM 1009 C C . LYS A 1 130 ? -16.928 25.469 30.825 1.00 58.47 130 LYS A C 1
ATOM 1011 O O . LYS A 1 130 ? -17.161 26.073 29.777 1.00 58.47 130 LYS A O 1
ATOM 1016 N N . ARG A 1 131 ? -16.212 26.030 31.812 1.00 57.09 131 ARG A N 1
ATOM 1017 C CA . ARG A 1 131 ? -15.622 27.384 31.776 1.00 57.09 131 ARG A CA 1
ATOM 1018 C C . ARG A 1 131 ? -14.450 27.499 30.789 1.00 57.09 131 ARG A C 1
ATOM 1020 O O . ARG A 1 131 ? -14.346 28.501 30.086 1.00 57.09 131 ARG A O 1
ATOM 1027 N N . GLN A 1 132 ? -13.605 26.473 30.688 1.00 60.88 132 GLN A N 1
ATOM 1028 C CA . GLN A 1 132 ? -12.508 26.406 29.714 1.00 60.88 132 GLN A CA 1
ATOM 1029 C C . GLN A 1 132 ? -13.004 26.073 28.299 1.00 60.88 132 GLN A C 1
ATOM 1031 O O . GLN A 1 132 ? -12.512 26.656 27.333 1.00 60.88 132 GLN A O 1
ATOM 1036 N N . GLN A 1 133 ? -14.026 25.219 28.169 1.00 61.56 133 GLN A N 1
ATOM 1037 C CA . GLN A 1 133 ? -14.670 24.934 26.881 1.00 61.56 133 GLN A CA 1
ATOM 1038 C C . GLN A 1 133 ? -15.289 26.195 26.256 1.00 61.56 133 GLN A C 1
ATOM 1040 O O . GLN A 1 133 ? -15.117 26.420 25.063 1.00 61.56 133 GLN A O 1
ATOM 1045 N N . ARG A 1 134 ? -15.940 27.071 27.044 1.00 61.28 134 ARG A N 1
ATOM 1046 C CA . ARG A 1 134 ? -16.488 28.353 26.545 1.00 61.28 134 ARG A CA 1
ATOM 1047 C C . ARG A 1 134 ? -15.408 29.295 25.999 1.00 61.28 134 ARG A C 1
ATOM 1049 O O . ARG A 1 134 ? -15.598 29.870 24.932 1.00 61.28 134 ARG A O 1
ATOM 1056 N N . AR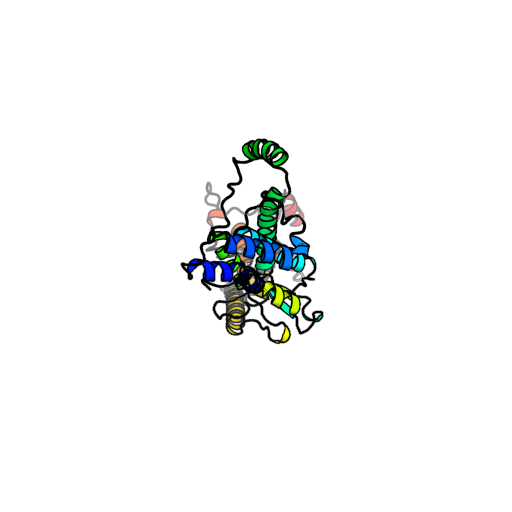G A 1 135 ? -14.258 29.409 26.677 1.00 59.69 135 ARG A N 1
ATOM 1057 C CA . ARG A 1 135 ? -13.120 30.223 26.201 1.00 59.69 135 ARG A CA 1
ATOM 1058 C C . ARG A 1 135 ? -12.547 29.688 24.889 1.00 59.69 135 ARG A C 1
ATOM 1060 O O . ARG A 1 135 ? -12.240 30.464 23.995 1.00 59.69 135 ARG A O 1
ATOM 1067 N N . GLN A 1 136 ? -12.463 28.368 24.745 1.00 61.34 136 GLN A N 1
ATOM 1068 C CA . GLN A 1 136 ? -11.941 27.749 23.531 1.00 61.34 136 GLN A CA 1
ATOM 1069 C C . GLN A 1 136 ? -12.954 27.734 22.381 1.00 61.34 136 GLN A C 1
ATOM 1071 O O . GLN A 1 136 ? -12.544 27.874 21.239 1.00 61.34 136 GLN A O 1
ATOM 1076 N N . LYS A 1 137 ? -14.262 27.643 22.655 1.00 58.91 137 LYS A N 1
ATOM 1077 C CA . LYS A 1 137 ? -15.323 27.759 21.640 1.00 58.91 137 LYS A CA 1
ATOM 1078 C C . LYS A 1 137 ? -15.303 29.132 20.959 1.00 58.91 137 LYS A C 1
ATOM 1080 O O . LYS A 1 137 ? -15.527 29.216 19.760 1.00 58.91 137 LYS A O 1
ATOM 1085 N N . ASN A 1 138 ? -14.946 30.186 21.696 1.00 56.84 138 ASN A N 1
ATOM 1086 C CA . ASN A 1 138 ? -14.739 31.522 21.127 1.00 56.84 138 ASN A CA 1
ATOM 1087 C C . ASN A 1 138 ? -13.475 31.603 20.246 1.00 56.84 138 ASN A C 1
ATOM 1089 O O . ASN A 1 138 ? -13.484 32.307 19.245 1.00 56.84 138 ASN A O 1
ATOM 1093 N N . VAL A 1 139 ? -12.420 30.844 20.566 1.00 57.03 139 VAL A N 1
ATOM 1094 C CA . VAL A 1 139 ? -11.186 30.751 19.754 1.00 57.03 139 VAL A CA 1
ATOM 1095 C C . VAL A 1 139 ? -11.365 29.830 18.537 1.00 57.03 139 VAL A C 1
ATOM 1097 O O . VAL A 1 139 ? -10.818 30.091 17.470 1.00 57.03 139 VAL A O 1
ATOM 1100 N N . LEU A 1 140 ? -12.154 28.762 18.670 1.00 54.00 140 LEU A N 1
ATOM 1101 C CA . LEU A 1 140 ? -12.467 27.818 17.598 1.00 54.00 140 LEU A CA 1
ATOM 1102 C C . LEU A 1 140 ? -13.442 28.418 16.588 1.00 54.00 140 LEU A C 1
ATOM 1104 O O . LEU A 1 140 ? -13.204 28.228 15.406 1.00 54.00 140 LEU A O 1
ATOM 1108 N N . LYS A 1 141 ? -14.416 29.242 17.003 1.00 50.75 141 LYS A N 1
ATOM 1109 C CA . LYS A 1 141 ? -15.264 30.022 16.080 1.00 50.75 141 LYS A CA 1
ATOM 1110 C C . LYS A 1 141 ? -14.464 30.926 15.132 1.00 50.75 141 LYS A C 1
ATOM 1112 O O . LYS A 1 141 ? -14.898 31.164 14.011 1.00 50.75 141 LYS A O 1
ATOM 1117 N N . ALA A 1 142 ? -13.281 31.387 15.546 1.00 50.00 142 ALA A N 1
ATOM 1118 C CA . ALA A 1 142 ? -12.368 32.145 14.686 1.00 50.00 142 ALA A CA 1
ATOM 1119 C C . ALA A 1 142 ? -11.568 31.259 13.703 1.00 50.00 142 ALA A C 1
ATOM 1121 O O . ALA A 1 142 ? -11.084 31.755 12.691 1.00 50.00 142 ALA A O 1
ATOM 1122 N N . LYS A 1 143 ? -11.451 29.947 13.965 1.00 43.00 143 LYS A N 1
ATOM 1123 C CA . LYS A 1 143 ? -10.797 28.944 13.095 1.00 43.00 143 LYS A CA 1
ATOM 1124 C C . LYS A 1 143 ? -11.781 28.019 12.354 1.00 43.00 143 LYS A C 1
ATOM 1126 O O . LYS A 1 143 ? -11.370 27.246 11.494 1.00 43.00 143 LYS A O 1
ATOM 1131 N N . GLU A 1 144 ? -13.078 28.114 12.643 1.00 38.66 144 GLU A N 1
ATOM 1132 C CA . GLU A 1 144 ? -14.161 27.264 12.117 1.00 38.66 144 GLU A CA 1
ATOM 1133 C C . GLU A 1 144 ? -14.538 27.563 10.658 1.00 38.66 144 GLU A C 1
ATOM 1135 O O . GLU A 1 144 ? -15.412 26.908 10.105 1.00 38.66 144 GLU A O 1
ATOM 1140 N N . LYS A 1 145 ? -13.852 28.504 9.994 1.00 35.81 145 LYS A N 1
ATOM 1141 C CA . LYS A 1 145 ? -13.948 28.676 8.536 1.00 35.81 145 LYS A CA 1
ATOM 1142 C C . LYS A 1 145 ? -13.172 27.616 7.738 1.00 35.81 145 LYS A C 1
ATOM 1144 O O . LYS A 1 145 ? -13.218 27.665 6.514 1.00 35.81 145 LYS A O 1
ATOM 1149 N N . THR A 1 146 ? -12.466 26.671 8.376 1.00 39.38 146 THR A N 1
ATOM 1150 C CA . THR A 1 146 ? -11.570 25.755 7.629 1.00 39.38 146 THR A CA 1
ATOM 1151 C C . THR A 1 146 ? -11.608 24.280 8.039 1.00 39.38 146 THR A C 1
ATOM 1153 O O . THR A 1 146 ? -11.091 23.455 7.295 1.00 39.38 146 THR A O 1
ATOM 1156 N N . VAL A 1 147 ? -12.229 23.878 9.152 1.00 38.19 147 VAL A N 1
ATOM 1157 C CA . VAL A 1 147 ? -12.327 22.445 9.499 1.00 38.19 147 VAL A CA 1
ATOM 1158 C C . VAL A 1 147 ? -13.687 22.157 10.118 1.00 38.19 147 VAL A C 1
ATOM 1160 O O . VAL A 1 147 ? -13.885 22.308 11.322 1.00 38.19 147 VAL A O 1
ATOM 1163 N N . GLY A 1 148 ? -14.634 21.758 9.270 1.00 32.19 148 GLY A N 1
ATOM 1164 C CA . GLY A 1 148 ? -15.905 21.205 9.709 1.00 32.19 148 GLY A CA 1
ATOM 1165 C C . GLY A 1 148 ? -15.655 19.952 10.539 1.00 32.19 148 GLY A C 1
ATOM 1166 O O . GLY A 1 148 ? -15.011 19.008 10.084 1.00 32.19 148 GLY A O 1
ATOM 1167 N N . LEU A 1 149 ? -16.169 19.960 11.767 1.00 41.31 149 LEU A N 1
ATOM 1168 C CA . LEU A 1 149 ? -16.295 18.801 12.643 1.00 41.31 149 LEU A CA 1
ATOM 1169 C C . LEU A 1 149 ? -17.360 17.859 12.059 1.00 41.31 149 LEU A C 1
ATOM 1171 O O . LEU A 1 149 ? -18.423 17.649 12.638 1.00 41.31 149 LEU A O 1
ATOM 1175 N N . GLU A 1 150 ? -17.109 17.334 10.865 1.00 35.44 150 GLU A N 1
ATOM 1176 C CA . GLU A 1 150 ? -17.877 16.215 10.363 1.00 35.44 150 GLU A CA 1
ATOM 1177 C C . GLU A 1 150 ? -17.409 14.980 11.125 1.00 35.44 150 GLU A C 1
ATOM 1179 O O . GLU A 1 150 ? -16.214 14.682 11.200 1.00 35.44 150 GLU A O 1
ATOM 1184 N N . MET A 1 151 ? -18.366 14.257 11.712 1.00 47.88 151 MET A N 1
ATOM 1185 C CA . MET A 1 151 ? -18.184 12.850 12.066 1.00 47.88 151 MET A CA 1
ATOM 1186 C C . MET A 1 151 ? -17.368 12.163 10.965 1.00 47.88 151 MET A C 1
ATOM 1188 O O . MET A 1 151 ? -17.586 12.487 9.796 1.00 47.88 151 MET A O 1
ATOM 1192 N N . PRO A 1 152 ? -16.469 11.214 11.274 1.00 45.22 152 PRO A N 1
ATOM 1193 C CA . PRO A 1 152 ? -15.829 10.423 10.237 1.00 45.22 152 PRO A CA 1
ATOM 1194 C C . PRO A 1 152 ? -16.917 9.600 9.537 1.00 45.22 152 PRO A C 1
ATOM 1196 O O . PRO A 1 152 ? -17.260 8.496 9.957 1.00 45.22 152 PRO A O 1
ATOM 1199 N N . LYS A 1 153 ? -17.510 10.211 8.505 1.00 54.22 153 LYS A N 1
ATOM 1200 C CA . LYS A 1 153 ? -18.491 9.656 7.582 1.00 54.22 153 LYS A CA 1
ATOM 1201 C C . LYS A 1 153 ? -17.879 8.423 6.923 1.00 54.22 153 LYS A C 1
ATOM 1203 O O . LYS A 1 153 ? -16.659 8.263 6.899 1.00 54.22 153 LYS A O 1
ATOM 1208 N N . SER A 1 154 ? -18.734 7.602 6.319 1.00 53.53 154 SER A N 1
ATOM 1209 C CA . SER A 1 154 ? -18.403 6.431 5.488 1.00 53.53 154 SER A CA 1
ATOM 1210 C C . SER A 1 154 ? -17.128 6.573 4.629 1.00 53.53 154 SER A C 1
ATOM 1212 O O . SER A 1 154 ? -16.391 5.607 4.453 1.00 53.53 154 SER A O 1
ATOM 1214 N N . SER A 1 155 ? -16.813 7.786 4.160 1.00 61.25 155 SER A N 1
ATOM 1215 C CA . SER A 1 155 ? -15.578 8.129 3.438 1.00 61.25 155 SER A CA 1
ATOM 1216 C C . SER A 1 155 ? -14.276 7.788 4.188 1.00 61.25 155 SER A C 1
ATOM 1218 O O . SER A 1 155 ? -13.345 7.267 3.581 1.00 61.25 155 SER A O 1
ATOM 1220 N N . ALA A 1 156 ? -14.198 7.999 5.507 1.00 71.25 156 ALA A N 1
ATOM 1221 C CA . ALA A 1 156 ? -12.992 7.689 6.285 1.00 71.25 156 ALA A CA 1
ATOM 1222 C C . ALA A 1 156 ? -12.760 6.177 6.443 1.00 71.25 156 ALA A C 1
ATOM 1224 O O . ALA A 1 156 ? -11.623 5.738 6.604 1.00 71.25 156 ALA A O 1
ATOM 1225 N N . TYR A 1 157 ? -13.835 5.385 6.413 1.00 77.50 157 TYR A N 1
ATOM 1226 C CA . TYR A 1 157 ? -13.750 3.928 6.410 1.00 77.50 157 TYR A CA 1
ATOM 1227 C C . TYR A 1 157 ? -13.313 3.409 5.035 1.00 77.50 157 TYR A C 1
ATOM 1229 O O . TYR A 1 157 ? -12.378 2.619 4.966 1.00 77.50 157 TYR A O 1
ATOM 1237 N N . ALA A 1 158 ? -13.901 3.927 3.950 1.00 83.06 158 ALA A N 1
ATOM 1238 C CA . ALA A 1 158 ? -13.492 3.591 2.583 1.00 83.06 158 ALA A CA 1
ATOM 1239 C C . ALA A 1 158 ? -11.998 3.872 2.343 1.00 83.06 158 ALA A C 1
ATOM 1241 O O . ALA A 1 158 ? -11.275 2.994 1.884 1.00 83.06 158 ALA A O 1
ATOM 1242 N N . ALA A 1 159 ? -11.503 5.032 2.789 1.00 86.62 159 ALA A N 1
ATOM 1243 C CA . ALA A 1 159 ? -10.087 5.382 2.680 1.00 86.62 159 ALA A CA 1
ATOM 1244 C C . ALA A 1 159 ? -9.153 4.415 3.437 1.00 86.62 159 ALA A C 1
ATOM 1246 O O . ALA A 1 159 ? -8.014 4.204 3.023 1.00 86.62 159 ALA A O 1
ATOM 1247 N N . LEU A 1 160 ? -9.606 3.823 4.550 1.00 88.38 160 LEU A N 1
ATOM 1248 C CA . LEU A 1 160 ? -8.835 2.803 5.269 1.00 88.38 160 LEU A CA 1
ATOM 1249 C C . LEU A 1 160 ? -8.830 1.473 4.524 1.00 88.38 160 LEU A C 1
ATOM 1251 O O . LEU A 1 160 ? -7.777 0.852 4.420 1.00 88.38 160 LEU A O 1
ATOM 1255 N N . VAL A 1 161 ? -9.976 1.056 3.987 1.00 89.19 161 VAL A N 1
ATOM 1256 C CA . VAL A 1 161 ? -10.073 -0.161 3.172 1.00 89.19 161 VAL A CA 1
ATOM 1257 C C . VAL A 1 161 ? -9.159 -0.050 1.951 1.00 89.19 161 VAL A C 1
ATOM 1259 O O . VAL A 1 161 ? -8.346 -0.941 1.717 1.00 89.19 161 VAL A O 1
ATOM 1262 N N . GLU A 1 162 ? -9.199 1.081 1.244 1.00 90.81 162 GLU A N 1
ATOM 1263 C CA . GLU A 1 162 ? -8.307 1.375 0.117 1.00 90.81 162 GLU A CA 1
ATOM 1264 C C . GLU A 1 162 ? -6.833 1.362 0.535 1.00 90.81 162 GLU A C 1
ATOM 1266 O O . GLU A 1 162 ? -6.010 0.711 -0.108 1.00 90.81 162 GLU A O 1
ATOM 1271 N N . ALA A 1 163 ? -6.490 2.020 1.648 1.00 91.50 163 ALA A N 1
ATOM 1272 C CA . ALA A 1 163 ? -5.124 2.027 2.163 1.00 91.50 163 ALA A CA 1
ATOM 1273 C C . ALA A 1 163 ? -4.623 0.613 2.506 1.00 91.50 163 ALA A C 1
ATOM 1275 O O . ALA A 1 163 ? -3.449 0.313 2.286 1.00 91.50 163 ALA A O 1
ATOM 1276 N N . GLY A 1 164 ? -5.491 -0.257 3.031 1.00 90.12 164 GLY A N 1
ATOM 1277 C CA . GLY A 1 164 ? -5.193 -1.667 3.298 1.00 90.12 164 GLY A CA 1
ATOM 1278 C C . GLY A 1 164 ? -5.004 -2.486 2.022 1.00 90.12 164 GLY A C 1
ATOM 1279 O O . GLY A 1 164 ? -4.090 -3.304 1.952 1.00 90.12 164 GLY A O 1
ATOM 1280 N N . ALA A 1 165 ? -5.811 -2.212 0.998 1.00 90.94 165 ALA A N 1
ATOM 1281 C CA . ALA A 1 165 ? -5.769 -2.893 -0.292 1.00 90.94 165 ALA A CA 1
ATOM 1282 C C . ALA A 1 165 ? -4.549 -2.521 -1.155 1.00 90.94 165 ALA A C 1
ATOM 1284 O O . ALA A 1 165 ? -4.240 -3.241 -2.093 1.00 90.94 165 ALA A O 1
ATOM 1285 N N . MET A 1 166 ? -3.800 -1.457 -0.834 1.00 92.12 166 MET A N 1
ATOM 1286 C CA . MET A 1 166 ? -2.640 -1.020 -1.635 1.00 92.12 166 MET A CA 1
ATOM 1287 C C . MET A 1 166 ? -1.512 -2.055 -1.777 1.00 92.12 166 MET A C 1
ATOM 1289 O O . MET A 1 166 ? -0.655 -1.895 -2.644 1.00 92.12 166 MET A O 1
ATOM 1293 N N . ILE A 1 167 ? -1.466 -3.065 -0.906 1.00 94.19 167 ILE A N 1
ATOM 1294 C CA . ILE A 1 167 ? -0.475 -4.152 -0.964 1.00 94.19 167 ILE A CA 1
ATOM 1295 C C . ILE A 1 167 ? -1.074 -5.471 -1.456 1.00 94.19 167 ILE A C 1
ATOM 1297 O O . ILE A 1 167 ? -0.379 -6.483 -1.464 1.00 94.19 167 ILE A O 1
ATOM 1301 N N . VAL A 1 168 ? -2.356 -5.475 -1.822 1.00 93.38 168 VAL A N 1
ATOM 1302 C CA . VAL A 1 168 ? -3.116 -6.663 -2.209 1.00 93.38 168 VAL A CA 1
ATOM 1303 C C . VAL A 1 168 ? -3.498 -6.523 -3.677 1.00 93.38 168 VAL A C 1
ATOM 1305 O O . VAL A 1 168 ? -3.973 -5.474 -4.106 1.00 93.38 168 VAL A O 1
ATOM 1308 N N . CYS A 1 169 ? -3.257 -7.559 -4.470 1.00 93.31 169 CYS A N 1
ATOM 1309 C CA . CYS A 1 169 ? -3.669 -7.583 -5.867 1.00 93.31 169 CYS A CA 1
ATOM 1310 C C . CYS A 1 169 ? -5.129 -8.047 -6.010 1.00 93.31 169 CYS A C 1
ATOM 1312 O O . CYS A 1 169 ? -5.767 -8.479 -5.052 1.00 93.31 169 CYS A O 1
ATOM 1314 N N . ALA A 1 170 ? -5.659 -8.006 -7.234 1.00 92.56 170 ALA A N 1
ATOM 1315 C CA . ALA A 1 170 ? -7.013 -8.480 -7.529 1.00 92.56 170 ALA A CA 1
ATOM 1316 C C . ALA A 1 170 ? -7.221 -9.985 -7.248 1.00 92.56 170 ALA A C 1
ATOM 1318 O O . ALA A 1 170 ? -8.354 -10.416 -7.064 1.00 92.56 170 ALA A O 1
ATOM 1319 N N . HIS A 1 171 ? -6.141 -10.770 -7.170 1.00 91.94 171 HIS A N 1
ATOM 1320 C CA . HIS A 1 171 ? -6.165 -12.200 -6.832 1.00 91.94 171 HIS A CA 1
ATOM 1321 C C . HIS A 1 171 ? -6.185 -12.471 -5.318 1.00 91.94 171 HIS A C 1
ATOM 1323 O O . HIS A 1 171 ? -5.936 -13.597 -4.898 1.00 91.94 171 HIS A O 1
ATOM 1329 N N . ASP A 1 172 ? -6.411 -11.437 -4.500 1.00 90.44 172 ASP A N 1
ATOM 1330 C CA . ASP A 1 172 ? -6.435 -11.504 -3.032 1.00 90.44 172 ASP A CA 1
ATOM 1331 C C . ASP A 1 172 ? -5.110 -11.966 -2.387 1.00 90.44 172 ASP A C 1
ATOM 1333 O O . ASP A 1 172 ? -5.059 -12.405 -1.240 1.00 90.44 172 ASP A O 1
ATOM 1337 N N . ALA A 1 173 ? -4.007 -11.822 -3.123 1.00 92.69 173 ALA A N 1
ATOM 1338 C CA . ALA A 1 173 ? -2.646 -12.121 -2.686 1.00 92.69 173 ALA A CA 1
ATOM 1339 C C . ALA A 1 173 ? -1.805 -10.837 -2.594 1.00 92.69 173 ALA A C 1
ATOM 1341 O O . ALA A 1 173 ? -2.239 -9.762 -3.011 1.00 92.69 173 ALA A O 1
ATOM 1342 N N . LEU A 1 174 ? -0.582 -10.924 -2.064 1.00 93.75 174 LEU A N 1
ATOM 1343 C CA . LEU A 1 174 ? 0.310 -9.765 -2.014 1.00 93.75 174 LEU A CA 1
ATOM 1344 C C . LEU A 1 174 ? 0.708 -9.319 -3.428 1.00 93.75 174 LEU A C 1
ATOM 1346 O O . LEU A 1 174 ? 1.194 -10.109 -4.238 1.00 93.75 174 LEU A O 1
ATOM 1350 N N . LEU A 1 175 ? 0.531 -8.031 -3.713 1.00 93.31 175 LEU A N 1
ATOM 1351 C CA . LEU A 1 175 ? 1.040 -7.387 -4.926 1.00 93.31 175 LEU A CA 1
ATOM 1352 C C . LEU A 1 175 ? 2.570 -7.500 -4.959 1.00 93.31 175 LEU A C 1
ATOM 1354 O O . LEU A 1 175 ? 3.138 -7.244 -3.909 1.00 93.31 175 LEU A O 1
ATOM 1358 N N . PRO A 1 176 ? 3.250 -7.790 -6.086 1.00 92.25 176 PRO A N 1
ATOM 1359 C CA . PRO A 1 176 ? 4.707 -7.954 -6.131 1.00 92.25 176 PRO A CA 1
ATOM 1360 C C . PRO A 1 176 ? 5.497 -6.824 -5.457 1.00 92.25 176 PRO A C 1
ATOM 1362 O O . PRO A 1 176 ? 5.163 -5.648 -5.613 1.00 92.25 176 PRO A O 1
ATOM 1365 N N . ALA A 1 177 ? 6.559 -7.160 -4.719 1.00 89.06 177 ALA A N 1
ATOM 1366 C CA . ALA A 1 177 ? 7.297 -6.197 -3.893 1.00 89.06 177 ALA A CA 1
ATOM 1367 C C . ALA A 1 177 ? 7.933 -5.082 -4.735 1.00 89.06 177 ALA A C 1
ATOM 1369 O O . ALA A 1 177 ? 7.999 -3.932 -4.304 1.00 89.06 177 ALA A O 1
ATOM 1370 N N . THR A 1 178 ? 8.320 -5.405 -5.969 1.00 87.62 178 THR A N 1
ATOM 1371 C CA . THR A 1 178 ? 8.831 -4.463 -6.975 1.00 87.62 178 THR A CA 1
ATOM 1372 C C . THR A 1 178 ? 7.815 -3.386 -7.363 1.00 87.62 178 THR A C 1
ATOM 1374 O O . THR A 1 178 ? 8.204 -2.276 -7.718 1.00 87.62 178 THR A O 1
ATOM 1377 N N . GLN A 1 179 ? 6.516 -3.669 -7.238 1.00 87.94 179 GLN A N 1
ATOM 1378 C CA . GLN A 1 179 ? 5.425 -2.727 -7.512 1.00 87.94 179 GLN A CA 1
ATOM 1379 C C . GLN A 1 179 ? 4.996 -1.940 -6.255 1.00 87.94 179 GLN A C 1
ATOM 1381 O O . GLN A 1 179 ? 4.250 -0.959 -6.340 1.00 87.94 179 GLN A O 1
ATOM 1386 N N . CYS A 1 180 ? 5.484 -2.323 -5.071 1.00 88.38 180 CYS A N 1
ATOM 1387 C CA . CYS A 1 180 ? 5.174 -1.690 -3.789 1.00 88.38 180 CYS A CA 1
ATOM 1388 C C . CYS A 1 180 ? 6.052 -0.450 -3.516 1.00 88.38 180 CYS A C 1
ATOM 1390 O O . CYS A 1 180 ? 6.889 -0.443 -2.610 1.00 88.38 180 CYS A O 1
ATOM 1392 N N . VAL A 1 181 ? 5.848 0.638 -4.265 1.00 84.25 181 VAL A N 1
ATOM 1393 C CA . VAL A 1 181 ? 6.602 1.897 -4.112 1.00 84.25 181 VAL A CA 1
ATOM 1394 C C . VAL A 1 181 ? 5.847 2.990 -3.343 1.00 84.25 181 VAL A C 1
ATOM 1396 O O . VAL A 1 181 ? 4.627 3.133 -3.389 1.00 84.25 181 VAL A O 1
ATOM 1399 N N . GLY A 1 182 ? 6.592 3.834 -2.621 1.00 83.81 182 GLY A N 1
ATOM 1400 C CA . GLY A 1 182 ? 6.033 4.993 -1.915 1.00 83.81 182 GLY A CA 1
ATOM 1401 C C . GLY A 1 182 ? 4.960 4.630 -0.877 1.00 83.81 182 GLY A C 1
ATOM 1402 O O . GLY A 1 182 ? 5.282 4.143 0.207 1.00 83.81 182 GLY A O 1
ATOM 1403 N N . ARG A 1 183 ? 3.685 4.918 -1.182 1.00 75.00 183 ARG A N 1
ATOM 1404 C CA . ARG A 1 183 ? 2.545 4.682 -0.274 1.00 75.00 183 ARG A CA 1
ATOM 1405 C C . ARG A 1 183 ? 2.104 3.213 -0.226 1.00 75.00 183 ARG A C 1
ATOM 1407 O O . ARG A 1 183 ? 1.606 2.803 0.813 1.00 75.00 183 ARG A O 1
ATOM 1414 N N . SER A 1 184 ? 2.345 2.412 -1.265 1.00 82.19 184 SER A N 1
ATOM 1415 C CA . SER A 1 184 ? 2.035 0.968 -1.286 1.00 82.19 184 SER A CA 1
ATOM 1416 C C . SER A 1 184 ? 3.117 0.106 -0.622 1.00 82.19 184 SER A C 1
ATOM 1418 O O . SER A 1 184 ? 3.191 -1.095 -0.859 1.00 82.19 184 SER A O 1
ATOM 1420 N N . ARG A 1 185 ? 3.982 0.689 0.219 1.00 92.38 185 ARG A N 1
ATOM 1421 C CA . ARG A 1 185 ? 5.001 -0.079 0.941 1.00 92.38 185 ARG A CA 1
ATOM 1422 C C . ARG A 1 185 ? 4.371 -1.000 1.984 1.00 92.38 185 ARG A C 1
ATOM 1424 O O . ARG A 1 185 ? 3.427 -0.637 2.691 1.00 92.38 185 ARG A O 1
ATOM 1431 N N . ARG A 1 186 ? 4.979 -2.171 2.121 1.00 94.12 186 ARG A N 1
ATOM 1432 C CA . ARG A 1 186 ? 4.694 -3.144 3.173 1.00 94.12 186 ARG A CA 1
ATOM 1433 C C . ARG A 1 186 ? 5.393 -2.731 4.470 1.00 94.12 186 ARG A C 1
ATOM 1435 O O . ARG A 1 186 ? 6.445 -2.091 4.440 1.00 94.12 186 ARG A O 1
ATOM 1442 N N . ALA A 1 187 ? 4.799 -3.080 5.599 1.00 94.25 187 ALA A N 1
ATOM 1443 C CA . ALA A 1 187 ? 5.393 -2.953 6.923 1.00 94.25 187 ALA A CA 1
ATOM 1444 C C . ALA A 1 187 ? 5.220 -4.271 7.674 1.00 94.25 187 ALA A C 1
ATOM 1446 O O . ALA A 1 187 ? 4.243 -4.984 7.445 1.00 94.25 187 ALA A O 1
ATOM 1447 N N . ILE A 1 188 ? 6.149 -4.573 8.572 1.00 95.56 188 ILE A N 1
ATOM 1448 C CA . ILE A 1 188 ? 6.092 -5.761 9.421 1.00 95.56 188 ILE A CA 1
ATOM 1449 C C . ILE A 1 188 ? 5.727 -5.326 10.840 1.00 95.56 188 ILE A C 1
ATOM 1451 O O . ILE A 1 188 ? 6.286 -4.359 11.363 1.00 95.56 188 ILE A O 1
ATOM 1455 N N . VAL A 1 189 ? 4.773 -6.029 11.444 1.00 95.50 189 VAL A N 1
ATOM 1456 C CA . VAL A 1 189 ? 4.363 -5.885 12.849 1.00 95.50 189 VAL A CA 1
ATOM 1457 C C . VAL A 1 189 ? 4.427 -7.244 13.541 1.00 95.50 189 VAL A C 1
ATOM 1459 O O . VAL A 1 189 ? 4.317 -8.272 12.879 1.00 95.50 189 VAL A O 1
ATOM 1462 N N . SER A 1 190 ? 4.586 -7.277 14.865 1.00 95.06 190 SER A N 1
ATOM 1463 C CA . SER A 1 190 ? 4.520 -8.545 15.601 1.00 95.06 190 SER A CA 1
ATOM 1464 C C . SER A 1 190 ? 3.123 -9.173 15.518 1.00 95.06 190 SER A C 1
ATOM 1466 O O . SER A 1 190 ? 2.116 -8.463 15.418 1.00 95.06 190 SER A O 1
ATOM 1468 N N . GLY A 1 191 ? 3.054 -10.505 15.582 1.00 94.50 191 GLY A N 1
ATOM 1469 C CA . GLY A 1 191 ? 1.788 -11.245 15.567 1.00 94.50 191 GLY A CA 1
ATOM 1470 C C . GLY A 1 191 ? 0.844 -10.835 16.695 1.00 94.50 191 GLY A C 1
ATOM 1471 O O . GLY A 1 191 ? -0.324 -10.555 16.434 1.00 94.50 191 GLY A O 1
ATOM 1472 N N . ASP A 1 192 ? 1.360 -10.692 17.918 1.00 93.62 192 ASP A N 1
ATOM 1473 C CA . ASP A 1 192 ? 0.567 -10.291 19.092 1.00 93.62 192 ASP A CA 1
ATOM 1474 C C . ASP A 1 192 ? -0.081 -8.914 18.899 1.00 93.62 192 ASP A C 1
ATOM 1476 O O . ASP A 1 192 ? -1.266 -8.710 19.168 1.00 93.62 192 ASP A O 1
ATOM 1480 N N . ALA A 1 193 ? 0.688 -7.963 18.363 1.00 93.50 193 ALA A N 1
ATOM 1481 C CA . ALA A 1 193 ? 0.191 -6.632 18.059 1.00 93.50 193 ALA A CA 1
ATOM 1482 C C . ALA A 1 193 ? -0.885 -6.660 16.976 1.00 93.50 193 ALA A C 1
ATOM 1484 O O . ALA A 1 193 ? -1.906 -5.982 17.096 1.00 93.50 193 ALA A O 1
ATOM 1485 N N . PHE A 1 194 ? -0.655 -7.432 15.912 1.00 95.00 194 PHE A N 1
ATOM 1486 C CA . PHE A 1 194 ? -1.624 -7.597 14.840 1.00 95.00 194 PHE A CA 1
ATOM 1487 C C . PHE A 1 194 ? -2.944 -8.158 15.373 1.00 95.00 194 PHE A C 1
ATOM 1489 O O . PHE A 1 194 ? -3.996 -7.584 15.091 1.00 95.00 194 PHE A O 1
ATOM 1496 N N . GLN A 1 195 ? -2.889 -9.218 16.183 1.00 94.00 195 GLN A N 1
ATOM 1497 C CA . GLN A 1 195 ? -4.070 -9.829 16.787 1.00 94.00 195 GLN A CA 1
ATOM 1498 C C . GLN A 1 195 ? -4.844 -8.824 17.646 1.00 94.00 195 GLN A C 1
ATOM 1500 O O . GLN A 1 195 ? -6.051 -8.682 17.462 1.00 94.00 195 GLN A O 1
ATOM 1505 N N . GLU A 1 196 ? -4.172 -8.066 18.520 1.00 92.31 196 GLU A N 1
ATOM 1506 C CA . GLU A 1 196 ? -4.850 -7.080 19.375 1.00 92.31 196 GLU A CA 1
ATOM 1507 C C . GLU A 1 196 ? -5.475 -5.933 18.558 1.00 92.31 196 GLU A C 1
ATOM 1509 O O . GLU A 1 196 ? -6.574 -5.469 18.871 1.00 92.31 196 GLU A O 1
ATOM 1514 N N . ILE A 1 197 ? -4.817 -5.482 17.483 1.00 92.62 197 ILE A N 1
ATOM 1515 C CA . ILE A 1 197 ? -5.353 -4.437 16.597 1.00 92.62 197 ILE A CA 1
ATOM 1516 C C . ILE A 1 197 ? -6.559 -4.956 15.804 1.00 92.62 197 ILE A C 1
ATOM 1518 O O . ILE A 1 197 ? -7.565 -4.245 15.696 1.00 92.62 197 ILE A O 1
ATOM 1522 N N . ALA A 1 198 ? -6.481 -6.180 15.276 1.00 92.19 198 ALA A N 1
ATOM 1523 C CA . ALA A 1 198 ? -7.504 -6.780 14.424 1.00 92.19 198 ALA A CA 1
ATOM 1524 C C . ALA A 1 198 ? -8.866 -6.911 15.127 1.00 92.19 198 ALA A C 1
ATOM 1526 O O . ALA A 1 198 ? -9.896 -6.751 14.474 1.00 92.19 198 ALA A O 1
ATOM 1527 N N . VAL A 1 199 ? -8.888 -7.085 16.458 1.00 89.88 199 VAL A N 1
ATOM 1528 C CA . VAL A 1 199 ? -10.130 -7.091 17.262 1.00 89.88 199 VAL A CA 1
ATOM 1529 C C . VAL A 1 199 ? -10.953 -5.815 17.052 1.00 89.88 199 VAL A C 1
ATOM 1531 O O . VAL A 1 199 ? -12.178 -5.857 16.975 1.00 89.88 199 VAL A O 1
ATOM 1534 N N . TYR A 1 200 ? -10.293 -4.662 16.951 1.00 88.94 200 TYR A N 1
ATOM 1535 C CA . TYR A 1 200 ? -10.963 -3.361 16.864 1.00 88.94 200 TYR A CA 1
ATOM 1536 C C . TYR A 1 200 ? -10.982 -2.769 15.451 1.00 88.94 200 TYR A C 1
ATOM 1538 O O . TYR A 1 200 ? -11.685 -1.776 15.205 1.00 88.94 200 TYR A O 1
ATOM 1546 N N . ALA A 1 201 ? -10.181 -3.335 14.553 1.00 89.12 201 ALA A N 1
ATOM 1547 C CA . ALA A 1 201 ? -9.984 -2.891 13.184 1.00 89.12 201 ALA A CA 1
ATOM 1548 C C . ALA A 1 201 ? -10.034 -4.097 12.226 1.00 89.12 201 ALA A C 1
ATOM 1550 O O . ALA A 1 201 ? -9.009 -4.462 11.647 1.00 89.12 201 ALA A O 1
ATOM 1551 N N . PRO A 1 202 ? -11.210 -4.730 12.055 1.00 86.94 202 PRO A N 1
ATOM 1552 C CA . PRO A 1 202 ? -11.361 -5.935 11.234 1.00 86.94 202 PRO A CA 1
ATOM 1553 C C . PRO A 1 202 ? -11.065 -5.700 9.746 1.00 86.94 202 PRO A C 1
ATOM 1555 O O . PRO A 1 202 ? -10.869 -6.646 8.994 1.00 86.94 202 PRO A O 1
ATOM 1558 N N . GLU A 1 203 ? -11.037 -4.444 9.297 1.00 88.44 203 GLU A N 1
ATOM 1559 C CA . GLU A 1 203 ? -10.607 -4.068 7.951 1.00 88.44 203 GLU A CA 1
ATOM 1560 C C . GLU A 1 203 ? -9.091 -4.211 7.714 1.00 88.44 203 GLU A C 1
ATOM 1562 O O . GLU A 1 203 ? -8.640 -4.118 6.571 1.00 88.44 203 GLU A O 1
ATOM 1567 N N . LEU A 1 204 ? -8.290 -4.384 8.772 1.00 91.56 204 LEU A N 1
ATOM 1568 C CA . LEU A 1 204 ? -6.849 -4.576 8.658 1.00 91.56 204 LEU A CA 1
ATOM 1569 C C . LEU A 1 204 ? -6.554 -5.955 8.063 1.00 91.56 204 LEU A C 1
ATOM 1571 O O . LEU A 1 204 ? -6.763 -6.984 8.699 1.00 91.56 204 LEU A O 1
ATOM 1575 N N . ARG A 1 205 ? -5.987 -5.963 6.858 1.00 91.81 205 ARG A N 1
ATOM 1576 C CA . ARG A 1 205 ? -5.453 -7.178 6.242 1.00 91.81 205 ARG A CA 1
ATOM 1577 C C . ARG A 1 205 ? -4.017 -7.418 6.693 1.00 91.81 205 ARG A C 1
ATOM 1579 O O . ARG A 1 205 ? -3.195 -6.499 6.656 1.00 91.81 205 ARG A O 1
ATOM 1586 N N . GLY A 1 206 ? -3.732 -8.654 7.089 1.00 93.44 206 GLY A N 1
ATOM 1587 C CA . GLY A 1 206 ? -2.403 -9.109 7.474 1.00 93.44 206 GLY A CA 1
ATOM 1588 C C . GLY A 1 206 ? -2.050 -10.428 6.806 1.00 93.44 206 GLY A C 1
ATOM 1589 O O . GLY A 1 206 ? -2.911 -11.286 6.630 1.00 93.44 206 GLY A O 1
ATOM 1590 N N . PHE A 1 207 ? -0.779 -10.572 6.447 1.00 95.00 207 PHE A N 1
ATOM 1591 C CA . PHE A 1 207 ? -0.226 -11.766 5.816 1.00 95.00 207 PHE A CA 1
ATOM 1592 C C . PHE A 1 207 ? 0.903 -12.311 6.699 1.00 95.00 207 PHE A C 1
ATOM 1594 O O . PHE A 1 207 ? 1.848 -11.565 6.962 1.00 95.00 207 PHE A O 1
ATOM 1601 N N . PRO A 1 208 ? 0.838 -13.560 7.192 1.00 95.31 208 PRO A N 1
ATOM 1602 C CA . PRO A 1 208 ? 1.884 -14.110 8.055 1.00 95.31 208 PRO A CA 1
ATOM 1603 C C . PRO A 1 208 ? 3.237 -14.120 7.342 1.00 95.31 208 PRO A C 1
ATOM 1605 O O . PRO A 1 208 ? 3.320 -14.582 6.206 1.00 95.31 208 PRO A O 1
ATOM 1608 N N . LEU A 1 209 ? 4.295 -13.631 7.992 1.00 93.69 209 LEU A N 1
ATOM 1609 C CA . LEU A 1 209 ? 5.594 -13.421 7.348 1.00 93.69 209 LEU A CA 1
ATOM 1610 C C . LEU A 1 209 ? 6.188 -14.721 6.778 1.00 93.69 209 LEU A C 1
ATOM 1612 O O . LEU A 1 209 ? 6.701 -14.709 5.664 1.00 93.69 209 LEU A O 1
ATOM 1616 N N . GLU A 1 210 ? 6.053 -15.842 7.493 1.00 91.56 210 GLU A N 1
ATOM 1617 C CA . GLU A 1 210 ? 6.560 -17.162 7.073 1.00 91.56 210 GLU A CA 1
ATOM 1618 C C . GLU A 1 210 ? 5.946 -17.686 5.766 1.00 91.56 210 GLU A C 1
ATOM 1620 O O . GLU A 1 210 ? 6.612 -18.372 4.992 1.00 91.56 210 GLU A O 1
ATOM 1625 N N . SER A 1 211 ? 4.666 -17.395 5.525 1.00 88.69 211 SER A N 1
ATOM 1626 C CA . SER A 1 211 ? 3.918 -17.921 4.375 1.00 88.69 211 SER A CA 1
ATOM 1627 C C . SER A 1 211 ? 3.636 -16.867 3.312 1.00 88.69 211 SER A C 1
ATOM 1629 O O . SER A 1 211 ? 3.156 -17.200 2.226 1.00 88.69 211 SER A O 1
ATOM 1631 N N . CYS A 1 212 ? 3.938 -15.599 3.594 1.00 88.88 212 CYS A N 1
ATOM 1632 C CA . CYS A 1 212 ? 3.675 -14.525 2.659 1.00 88.88 212 CYS A CA 1
ATOM 1633 C C . CYS A 1 212 ? 4.573 -14.661 1.425 1.00 88.88 212 CYS A C 1
ATOM 1635 O O . CYS A 1 212 ? 5.795 -14.789 1.508 1.00 88.88 212 CYS A O 1
ATOM 1637 N N . ARG A 1 213 ? 3.945 -14.652 0.252 1.00 90.50 213 ARG A N 1
ATOM 1638 C CA . ARG A 1 213 ? 4.623 -14.641 -1.041 1.00 90.50 213 ARG A CA 1
ATOM 1639 C C . ARG A 1 213 ? 3.920 -13.661 -1.953 1.00 90.50 213 ARG A C 1
ATOM 1641 O O . ARG A 1 213 ? 2.719 -13.419 -1.816 1.00 90.50 213 ARG A O 1
ATOM 1648 N N . ASP A 1 214 ? 4.686 -13.112 -2.881 1.00 94.38 214 ASP A N 1
ATOM 1649 C CA . ASP A 1 214 ? 4.138 -12.304 -3.956 1.00 94.38 214 ASP A CA 1
ATOM 1650 C C . ASP A 1 214 ? 3.197 -13.164 -4.812 1.00 94.38 214 ASP A C 1
ATOM 1652 O O . ASP A 1 214 ? 3.407 -14.366 -4.993 1.00 94.38 214 ASP A O 1
ATOM 1656 N N . CYS A 1 215 ? 2.138 -12.549 -5.330 1.00 95.06 215 CYS A N 1
ATOM 1657 C CA . CYS A 1 215 ? 1.187 -13.214 -6.206 1.00 95.06 215 CYS A CA 1
ATOM 1658 C C . CYS A 1 215 ? 1.893 -13.724 -7.469 1.00 95.06 215 CYS A C 1
ATOM 1660 O O . CYS A 1 215 ? 2.336 -12.918 -8.287 1.00 95.06 215 CYS A O 1
ATOM 1662 N N . SER A 1 216 ? 1.943 -15.045 -7.658 1.00 94.69 216 SER A N 1
ATOM 1663 C CA . SER A 1 216 ? 2.620 -15.677 -8.800 1.00 94.69 216 SER A CA 1
ATOM 1664 C C . SER A 1 216 ? 2.100 -15.174 -10.147 1.00 94.69 216 SER A C 1
ATOM 1666 O O . SER A 1 216 ? 2.895 -14.899 -11.038 1.00 94.69 216 SER A O 1
ATOM 1668 N N . VAL A 1 217 ? 0.785 -14.973 -10.275 1.00 95.38 217 VAL A N 1
ATOM 1669 C CA . VAL A 1 217 ? 0.164 -14.435 -11.496 1.00 95.38 217 VAL A CA 1
ATOM 1670 C C . VAL A 1 217 ? 0.680 -13.025 -11.790 1.00 95.38 217 VAL A C 1
ATOM 1672 O O . VAL A 1 217 ? 1.148 -12.755 -12.890 1.00 95.38 217 VAL A O 1
ATOM 1675 N N . CYS A 1 218 ? 0.673 -12.130 -10.798 1.00 94.94 218 CYS A N 1
ATOM 1676 C CA . CYS A 1 218 ? 1.142 -10.755 -10.989 1.00 94.94 218 CYS A CA 1
ATOM 1677 C C . CYS A 1 218 ? 2.658 -10.664 -11.206 1.00 94.94 218 CYS A C 1
ATOM 1679 O O . CYS A 1 218 ? 3.107 -9.754 -11.903 1.00 94.94 218 CYS A O 1
ATOM 1681 N N . VAL A 1 219 ? 3.442 -11.569 -10.609 1.00 94.56 219 VAL A N 1
ATOM 1682 C CA . VAL A 1 219 ? 4.886 -11.679 -10.865 1.00 94.56 219 VAL A CA 1
ATOM 1683 C C . VAL A 1 219 ? 5.122 -12.066 -12.324 1.00 94.56 219 VAL A C 1
ATOM 1685 O O . VAL A 1 219 ? 5.811 -11.336 -13.029 1.00 94.56 219 VAL A O 1
ATOM 1688 N N . LEU A 1 220 ? 4.474 -13.131 -12.805 1.00 94.94 220 LEU A N 1
ATOM 1689 C CA . LEU A 1 220 ? 4.608 -13.595 -14.189 1.00 94.94 220 LEU A CA 1
ATOM 1690 C C . LEU A 1 220 ? 4.146 -12.545 -15.203 1.00 94.94 220 LEU A C 1
ATOM 1692 O O . LEU A 1 220 ? 4.828 -12.302 -16.196 1.00 94.94 220 LEU A O 1
ATOM 1696 N N . GLU A 1 221 ? 3.015 -11.880 -14.960 1.00 93.81 221 GLU A N 1
ATOM 1697 C CA . GLU A 1 221 ? 2.550 -10.792 -15.825 1.00 93.81 221 GLU A CA 1
ATOM 1698 C C . GLU A 1 221 ? 3.542 -9.629 -15.874 1.00 93.81 221 GLU A C 1
ATOM 1700 O O . GLU A 1 221 ? 3.743 -9.031 -16.929 1.00 93.81 221 GLU A O 1
ATOM 1705 N N . HIS A 1 222 ? 4.143 -9.282 -14.737 1.00 91.81 222 HIS A N 1
ATOM 1706 C CA . HIS A 1 222 ? 5.138 -8.220 -14.669 1.00 91.81 222 HIS A CA 1
ATOM 1707 C C . HIS A 1 222 ? 6.410 -8.604 -15.427 1.00 91.81 222 HIS A C 1
ATOM 1709 O O . HIS A 1 222 ? 6.890 -7.821 -16.239 1.00 91.81 222 HIS A O 1
ATOM 1715 N N . GLU A 1 223 ? 6.925 -9.813 -15.210 1.00 92.56 223 GLU A N 1
ATOM 1716 C CA . GLU A 1 223 ? 8.081 -10.346 -15.939 1.00 92.56 223 GLU A CA 1
ATOM 1717 C C . GLU A 1 223 ? 7.819 -10.404 -17.448 1.00 92.56 223 GLU A C 1
ATOM 1719 O O . GLU A 1 223 ? 8.669 -9.994 -18.235 1.00 92.56 223 GLU A O 1
ATOM 1724 N N . THR A 1 224 ? 6.619 -10.825 -17.854 1.00 93.75 224 THR A N 1
ATOM 1725 C CA . THR A 1 224 ? 6.210 -10.864 -19.266 1.00 93.75 224 THR A CA 1
ATOM 1726 C C . THR A 1 224 ? 6.182 -9.461 -19.869 1.00 93.75 224 THR A C 1
ATOM 1728 O O . THR A 1 224 ? 6.736 -9.245 -20.944 1.00 93.75 224 THR A O 1
ATOM 1731 N N . ARG A 1 225 ? 5.604 -8.475 -19.170 1.00 91.75 225 ARG A N 1
ATOM 1732 C CA . ARG A 1 225 ? 5.578 -7.076 -19.633 1.00 91.75 225 ARG A CA 1
ATOM 1733 C C . ARG A 1 225 ? 6.977 -6.474 -19.743 1.00 91.75 225 ARG A C 1
ATOM 1735 O O . ARG A 1 225 ? 7.267 -5.800 -20.728 1.00 91.75 225 ARG A O 1
ATOM 1742 N N . GLU A 1 226 ? 7.845 -6.719 -18.766 1.00 91.19 226 GLU A N 1
ATOM 1743 C CA . GLU A 1 226 ? 9.241 -6.264 -18.804 1.00 91.19 226 GLU A CA 1
ATOM 1744 C C . GLU A 1 226 ? 9.998 -6.899 -19.978 1.00 91.19 226 GLU A C 1
ATOM 1746 O O . GLU A 1 226 ? 10.705 -6.200 -20.709 1.00 91.19 226 GLU A O 1
ATOM 1751 N N . LEU A 1 227 ? 9.790 -8.198 -20.223 1.00 92.88 227 LEU A N 1
ATOM 1752 C CA . LEU A 1 227 ? 10.359 -8.900 -21.371 1.00 92.88 227 LEU A CA 1
ATOM 1753 C C . LEU A 1 227 ? 9.858 -8.307 -22.694 1.00 92.88 227 LEU A C 1
ATOM 1755 O O . LEU A 1 227 ? 10.663 -8.031 -23.577 1.00 92.88 227 LEU A O 1
ATOM 1759 N N . GLU A 1 228 ? 8.554 -8.064 -22.838 1.00 92.38 228 GLU A N 1
ATOM 1760 C CA . GLU A 1 228 ? 7.983 -7.434 -24.035 1.00 92.38 228 GLU A CA 1
ATOM 1761 C C . GLU A 1 228 ? 8.562 -6.041 -24.285 1.00 92.38 228 GLU A C 1
ATOM 1763 O O . GLU A 1 228 ? 8.854 -5.678 -25.427 1.00 92.38 228 GLU A O 1
ATOM 1768 N N . VAL A 1 229 ? 8.726 -5.245 -23.227 1.00 89.31 229 VAL A N 1
ATOM 1769 C CA . VAL A 1 229 ? 9.356 -3.926 -23.308 1.00 89.31 229 VAL A CA 1
ATOM 1770 C C . VAL A 1 229 ? 10.803 -4.067 -23.771 1.00 89.31 229 VAL A C 1
ATOM 1772 O O . VAL A 1 229 ? 11.220 -3.343 -24.673 1.00 89.31 229 VAL A O 1
ATOM 1775 N N . GLU A 1 230 ? 11.562 -5.007 -23.216 1.00 89.81 230 GLU A N 1
ATOM 1776 C CA . GLU A 1 230 ? 12.960 -5.227 -23.584 1.00 89.81 230 GLU A CA 1
ATOM 1777 C C . GLU A 1 230 ? 13.116 -5.762 -25.015 1.00 89.81 230 GLU A C 1
ATOM 1779 O O . GLU A 1 230 ? 13.968 -5.282 -25.763 1.00 89.81 230 GLU A O 1
ATOM 1784 N N . VAL A 1 231 ? 12.242 -6.674 -25.448 1.00 91.69 231 VAL A N 1
ATOM 1785 C CA . VAL A 1 231 ? 12.173 -7.145 -26.839 1.00 91.69 231 VAL A CA 1
ATOM 1786 C C . VAL A 1 231 ? 11.860 -5.981 -27.775 1.00 91.69 231 VAL A C 1
ATOM 1788 O O . VAL A 1 231 ? 12.566 -5.802 -28.761 1.00 91.69 231 VAL A O 1
ATOM 1791 N N . LYS A 1 232 ? 10.881 -5.124 -27.454 1.00 88.69 232 LYS A N 1
ATOM 1792 C CA . LYS A 1 232 ? 10.574 -3.923 -28.256 1.00 88.69 232 LYS A CA 1
ATOM 1793 C C . LYS A 1 232 ? 11.760 -2.960 -28.340 1.00 88.69 232 LYS A C 1
ATOM 1795 O O . LYS A 1 232 ? 11.977 -2.367 -29.395 1.00 88.69 232 LYS A O 1
ATOM 1800 N N . LYS A 1 233 ? 12.534 -2.791 -27.260 1.00 88.88 233 LYS A N 1
ATOM 1801 C CA . LYS A 1 233 ? 13.765 -1.979 -27.284 1.00 88.88 233 LYS A CA 1
ATOM 1802 C C . LYS A 1 233 ? 14.826 -2.596 -28.194 1.00 88.88 233 LYS A C 1
ATOM 1804 O O . LYS A 1 233 ? 15.444 -1.857 -28.955 1.00 88.88 233 LYS A O 1
ATOM 1809 N N . ARG A 1 234 ? 15.023 -3.918 -28.124 1.00 88.56 234 ARG A N 1
ATOM 1810 C CA . ARG A 1 234 ? 15.973 -4.648 -28.980 1.00 88.56 234 ARG A CA 1
ATOM 1811 C C . ARG A 1 234 ? 15.576 -4.578 -30.446 1.00 88.56 234 ARG A C 1
ATOM 1813 O O . ARG A 1 234 ? 16.375 -4.114 -31.238 1.00 88.56 234 ARG A O 1
ATOM 1820 N N . VAL A 1 235 ? 14.327 -4.905 -30.776 1.00 89.62 235 VAL A N 1
ATOM 1821 C CA . VAL A 1 235 ? 13.798 -4.812 -32.146 1.00 89.62 235 VAL A CA 1
ATOM 1822 C C . VAL A 1 235 ? 13.972 -3.401 -32.699 1.00 89.62 235 VAL A C 1
ATOM 1824 O O . VAL A 1 235 ? 14.517 -3.246 -33.780 1.00 89.62 235 VAL A O 1
ATOM 1827 N N . ARG A 1 236 ? 13.619 -2.359 -31.932 1.00 89.06 236 ARG A N 1
ATOM 1828 C CA . ARG A 1 236 ? 13.842 -0.965 -32.351 1.00 89.06 236 ARG A CA 1
ATOM 1829 C C . ARG A 1 236 ? 15.316 -0.669 -32.624 1.00 89.06 236 ARG A C 1
ATOM 1831 O O . ARG A 1 236 ? 15.635 0.030 -33.578 1.00 89.06 236 ARG A O 1
ATOM 1838 N N . PHE A 1 237 ? 16.210 -1.134 -31.756 1.00 89.88 237 PHE A N 1
ATOM 1839 C CA . PHE A 1 237 ? 17.643 -0.950 -31.948 1.00 89.88 237 PHE A CA 1
ATOM 1840 C C . PHE A 1 237 ? 18.127 -1.677 -33.210 1.00 89.88 237 PHE A C 1
ATOM 1842 O O . PHE A 1 237 ? 18.844 -1.084 -34.013 1.00 89.88 237 PHE A O 1
ATOM 1849 N N . ASP A 1 238 ? 17.692 -2.918 -33.409 1.00 89.44 238 ASP A N 1
ATOM 1850 C CA . ASP A 1 238 ? 18.077 -3.762 -34.537 1.00 89.44 238 ASP A CA 1
ATOM 1851 C C . ASP A 1 238 ? 17.515 -3.238 -35.867 1.00 89.44 238 ASP A C 1
ATOM 1853 O O . ASP A 1 238 ? 18.236 -3.235 -36.858 1.00 89.44 238 ASP A O 1
ATOM 1857 N N . GLU A 1 239 ? 16.283 -2.724 -35.897 1.00 88.75 239 GLU A N 1
ATOM 1858 C CA . GLU A 1 239 ? 15.668 -2.097 -37.077 1.00 88.75 239 GLU A CA 1
ATOM 1859 C C . GLU A 1 239 ? 16.376 -0.795 -37.475 1.00 88.75 239 GLU A C 1
ATOM 1861 O O . GLU A 1 239 ? 16.647 -0.566 -38.652 1.00 88.75 239 GLU A O 1
ATOM 1866 N N . GLU A 1 240 ? 16.701 0.060 -36.502 1.00 88.12 240 GLU A N 1
ATOM 1867 C CA . GLU A 1 240 ? 17.299 1.377 -36.763 1.00 88.12 240 GLU A CA 1
ATOM 1868 C C . GLU A 1 240 ? 18.800 1.311 -37.069 1.00 88.12 240 GLU A C 1
ATOM 1870 O O . GLU A 1 240 ? 19.329 2.157 -37.794 1.00 88.12 240 GLU A O 1
ATOM 1875 N N . ILE A 1 241 ? 19.513 0.336 -36.500 1.00 88.25 241 ILE A N 1
ATOM 1876 C CA . ILE A 1 241 ? 20.933 0.112 -36.791 1.00 88.25 241 ILE A CA 1
ATOM 1877 C C . ILE A 1 241 ? 21.100 -0.823 -37.989 1.00 88.25 241 ILE A C 1
ATOM 1879 O O . ILE A 1 241 ? 22.055 -0.653 -38.745 1.00 88.25 241 ILE A O 1
ATOM 1883 N N . ALA A 1 242 ? 20.199 -1.792 -38.176 1.00 83.75 242 ALA A N 1
ATOM 1884 C CA . ALA A 1 242 ? 20.210 -2.781 -39.256 1.00 83.75 242 ALA A CA 1
ATOM 1885 C C . ALA A 1 242 ? 21.576 -3.472 -39.453 1.00 83.75 242 ALA A C 1
ATOM 1887 O O . ALA A 1 242 ? 21.976 -3.787 -40.571 1.00 83.75 242 ALA A O 1
ATOM 1888 N N . GLY A 1 243 ? 22.344 -3.648 -38.370 1.00 76.81 243 GLY A N 1
ATOM 1889 C CA . GLY A 1 243 ? 23.710 -4.184 -38.416 1.00 76.81 243 GLY A CA 1
ATOM 1890 C C . GLY A 1 243 ? 24.755 -3.283 -39.097 1.00 76.81 243 GLY A C 1
ATOM 1891 O O . GLY A 1 243 ? 25.901 -3.702 -39.242 1.00 76.81 243 GLY A O 1
ATOM 1892 N N . SER A 1 244 ? 24.409 -2.052 -39.494 1.00 83.62 244 SER A N 1
ATOM 1893 C CA . SER A 1 244 ? 25.344 -1.101 -40.106 1.00 83.62 244 SER A CA 1
ATOM 1894 C C . SER A 1 244 ? 26.306 -0.527 -39.065 1.00 83.62 244 SER A C 1
ATOM 1896 O O . SER A 1 244 ? 25.912 0.158 -38.112 1.00 83.62 244 SER A O 1
ATOM 1898 N N . GLY A 1 245 ? 27.603 -0.755 -39.288 1.00 80.19 245 GLY A N 1
ATOM 1899 C CA . GLY A 1 245 ? 28.669 -0.154 -38.486 1.00 80.19 245 GLY A CA 1
ATOM 1900 C C . GLY A 1 245 ? 28.639 1.376 -38.549 1.00 80.19 245 GLY A C 1
ATOM 1901 O O . GLY A 1 245 ? 28.863 2.044 -37.544 1.00 80.19 245 GLY A O 1
ATOM 1902 N N . GLU A 1 246 ? 28.260 1.944 -39.691 1.00 81.31 246 GLU A N 1
ATOM 1903 C CA . GLU A 1 246 ? 28.147 3.385 -39.920 1.00 81.31 246 GLU A CA 1
ATOM 1904 C C . GLU A 1 246 ? 27.014 4.015 -39.096 1.00 81.31 246 GLU A C 1
ATOM 1906 O O . GLU A 1 246 ? 27.178 5.108 -38.541 1.00 81.31 246 GLU A O 1
ATOM 1911 N N . MET A 1 247 ? 25.877 3.323 -38.971 1.00 84.56 247 MET A N 1
ATOM 1912 C CA . MET A 1 247 ? 24.758 3.754 -38.125 1.00 84.56 247 MET A CA 1
ATOM 1913 C C . MET A 1 247 ? 25.121 3.678 -36.640 1.00 84.56 247 MET A C 1
ATOM 1915 O O . MET A 1 247 ? 24.814 4.597 -35.870 1.00 84.56 247 MET A O 1
ATOM 1919 N N . LEU A 1 248 ? 25.855 2.638 -36.238 1.00 86.12 248 LEU A N 1
ATOM 1920 C CA . LEU A 1 248 ? 26.387 2.509 -34.881 1.00 86.12 248 LEU A CA 1
ATOM 1921 C C . LEU A 1 248 ? 27.402 3.621 -34.566 1.00 86.12 248 LEU A C 1
ATOM 1923 O O . LEU A 1 248 ? 27.347 4.244 -33.500 1.00 86.12 248 LEU A O 1
ATOM 1927 N N . GLU A 1 249 ? 28.281 3.949 -35.513 1.00 84.75 249 GLU A N 1
ATOM 1928 C CA . GLU A 1 249 ? 29.186 5.090 -35.399 1.00 84.75 249 GLU A CA 1
ATOM 1929 C C . GLU A 1 249 ? 28.421 6.410 -35.280 1.00 84.75 249 GLU A C 1
ATOM 1931 O O . GLU A 1 249 ? 28.762 7.236 -34.430 1.00 84.75 249 GLU A O 1
ATOM 1936 N N . LEU A 1 250 ? 27.379 6.627 -36.090 1.00 85.81 250 LEU A N 1
ATOM 1937 C CA . LEU A 1 250 ? 26.534 7.824 -36.031 1.00 85.81 250 LEU A CA 1
ATOM 1938 C C . LEU A 1 250 ? 25.839 7.968 -34.668 1.00 85.81 250 LEU A C 1
ATOM 1940 O O . LEU A 1 250 ? 25.751 9.084 -34.131 1.00 85.81 250 LEU A O 1
ATOM 1944 N N . LEU A 1 251 ? 25.388 6.852 -34.087 1.00 87.81 251 LEU A N 1
ATOM 1945 C CA . LEU A 1 251 ? 24.809 6.793 -32.746 1.00 87.81 251 LEU A CA 1
ATOM 1946 C C . LEU A 1 251 ? 25.827 7.211 -31.675 1.00 87.81 251 LEU A C 1
ATOM 1948 O O . LEU A 1 251 ? 25.481 7.964 -30.763 1.00 87.81 251 LEU A O 1
ATOM 1952 N N . GLN A 1 252 ? 27.076 6.756 -31.777 1.00 85.88 252 GLN A N 1
ATOM 1953 C CA . GLN A 1 252 ? 28.141 7.036 -30.802 1.00 85.88 252 GLN A CA 1
ATOM 1954 C C . GLN A 1 252 ? 28.829 8.397 -31.007 1.00 85.88 252 GLN A C 1
ATOM 1956 O O . GLN A 1 252 ? 29.488 8.916 -30.100 1.00 85.88 252 GLN A O 1
ATOM 1961 N N . ARG A 1 253 ? 28.679 9.004 -32.188 1.00 84.69 253 ARG A N 1
ATOM 1962 C CA . ARG A 1 253 ? 29.402 10.213 -32.592 1.00 84.69 253 ARG A CA 1
ATOM 1963 C C . ARG A 1 253 ? 29.066 11.419 -31.710 1.00 84.69 253 ARG A C 1
ATOM 1965 O O . ARG A 1 253 ? 27.952 11.939 -31.736 1.00 84.69 253 ARG A O 1
ATOM 1972 N N . LYS A 1 254 ? 30.055 11.937 -30.980 1.00 78.38 254 LYS A N 1
ATOM 1973 C CA . LYS A 1 254 ? 29.901 13.172 -30.187 1.00 78.38 254 LYS A CA 1
ATOM 1974 C C . LYS A 1 254 ? 29.945 14.437 -31.052 1.00 78.38 254 LYS A C 1
ATOM 1976 O O . LYS A 1 254 ? 29.245 15.401 -30.762 1.00 78.38 254 LYS A O 1
ATOM 1981 N N . ASN A 1 255 ? 30.712 14.398 -32.141 1.00 71.75 255 ASN A N 1
ATOM 1982 C CA . ASN A 1 255 ? 30.933 15.539 -33.028 1.00 71.75 255 ASN A CA 1
ATOM 1983 C C . ASN A 1 255 ? 29.875 15.602 -34.145 1.00 71.75 255 ASN A C 1
ATOM 1985 O O . ASN A 1 255 ? 29.313 14.584 -34.545 1.00 71.75 255 ASN A O 1
ATOM 1989 N N . GLY A 1 256 ? 29.610 16.799 -34.672 1.00 70.75 256 GLY A N 1
ATOM 1990 C CA . GLY A 1 256 ? 28.638 17.017 -35.756 1.00 70.75 256 GLY A CA 1
ATOM 1991 C C . GLY A 1 256 ? 29.092 16.546 -37.145 1.00 70.75 256 GLY A C 1
ATOM 1992 O O . GLY A 1 256 ? 28.361 16.741 -38.107 1.00 70.75 256 GLY A O 1
ATOM 1993 N N . TYR A 1 257 ? 30.279 15.947 -37.256 1.00 73.69 257 TYR A N 1
ATOM 1994 C CA . TYR A 1 257 ? 30.912 15.550 -38.514 1.00 73.69 257 TYR A CA 1
ATOM 1995 C C . TYR A 1 257 ? 31.651 14.202 -38.362 1.00 73.69 257 TYR A C 1
ATOM 1997 O O . TYR A 1 257 ? 32.076 13.866 -37.250 1.00 73.69 257 TYR A O 1
ATOM 2005 N N . PRO A 1 258 ? 31.787 13.396 -39.435 1.00 72.94 258 PRO A N 1
ATOM 2006 C CA . PRO A 1 258 ? 32.507 12.123 -39.389 1.00 72.94 258 PRO A CA 1
ATOM 2007 C C . PRO A 1 258 ? 34.016 12.327 -39.206 1.00 72.94 258 PRO A C 1
ATOM 2009 O O . PRO A 1 258 ? 34.577 13.304 -39.695 1.00 72.94 258 PRO A O 1
ATOM 2012 N N . LYS A 1 259 ? 34.689 11.383 -38.530 1.00 66.88 259 LYS A N 1
ATOM 2013 C CA . LYS A 1 259 ? 36.126 11.479 -38.197 1.00 66.88 259 LYS A CA 1
ATOM 2014 C C . LYS A 1 259 ? 37.025 11.651 -39.434 1.00 66.88 259 LYS A C 1
ATOM 2016 O O . LYS A 1 259 ? 38.036 12.333 -39.347 1.00 66.88 259 LYS A O 1
ATOM 2021 N N . GLY A 1 260 ? 36.622 11.097 -40.579 1.00 64.81 260 GLY A N 1
ATOM 2022 C CA . GLY A 1 260 ? 37.343 11.209 -41.850 1.00 64.81 260 GLY A CA 1
ATOM 2023 C C . GLY A 1 260 ? 37.004 12.435 -42.708 1.00 64.81 260 GLY A C 1
ATOM 2024 O O . GLY A 1 260 ? 37.609 12.586 -43.760 1.00 64.81 260 GLY A O 1
ATOM 2025 N N . LEU A 1 261 ? 36.071 13.315 -42.304 1.00 66.44 261 LEU A N 1
ATOM 2026 C CA . LEU A 1 261 ? 35.678 14.465 -43.145 1.00 66.44 261 LEU A CA 1
ATOM 2027 C C . LEU A 1 261 ? 36.853 15.411 -43.434 1.00 66.44 261 LEU A C 1
ATOM 2029 O O . LEU A 1 261 ? 36.895 16.046 -44.479 1.00 66.44 261 LEU A O 1
ATOM 2033 N N . PHE A 1 262 ? 37.793 15.502 -42.495 1.00 63.31 262 PHE A N 1
ATOM 2034 C CA . PHE A 1 262 ? 38.874 16.486 -42.513 1.00 63.31 262 PHE A CA 1
ATOM 2035 C C . PHE A 1 262 ? 40.252 15.865 -42.249 1.00 63.31 262 PHE A C 1
ATOM 2037 O O . PHE A 1 262 ? 41.222 16.595 -42.066 1.00 63.31 262 PHE A O 1
ATOM 2044 N N . SER A 1 263 ? 40.341 14.531 -42.184 1.00 53.44 263 SER A N 1
ATOM 2045 C CA . SER A 1 263 ? 41.628 13.847 -42.031 1.00 53.44 263 SER A CA 1
ATOM 2046 C C . SER A 1 263 ? 42.272 13.688 -43.406 1.00 53.44 263 SER A C 1
ATOM 2048 O O . SER A 1 263 ? 41.602 13.182 -44.307 1.00 53.44 263 SER A O 1
ATOM 2050 N N . PRO A 1 264 ? 43.559 14.031 -43.580 1.00 48.81 264 PRO A N 1
ATOM 2051 C CA . PRO A 1 264 ? 44.333 13.463 -44.669 1.00 48.81 264 PRO A CA 1
ATOM 2052 C C . PRO A 1 264 ? 44.353 11.946 -44.461 1.00 48.81 264 PRO A C 1
ATOM 2054 O O . PRO A 1 264 ? 44.587 11.473 -43.347 1.00 48.81 264 PRO A O 1
ATOM 2057 N N . VAL A 1 265 ? 44.053 11.171 -45.496 1.00 45.41 265 VAL A N 1
ATOM 2058 C CA . VAL A 1 265 ? 44.414 9.754 -45.483 1.00 45.41 265 VAL A CA 1
ATOM 2059 C C . VAL A 1 265 ? 45.912 9.712 -45.764 1.00 45.41 265 VAL A C 1
ATOM 2061 O O . VAL A 1 265 ? 46.327 10.061 -46.867 1.00 45.41 265 VAL A O 1
ATOM 2064 N N . ASP A 1 266 ? 46.722 9.309 -44.784 1.00 40.94 266 ASP A N 1
ATOM 2065 C CA . ASP A 1 266 ? 48.139 8.998 -44.994 1.00 40.94 266 ASP A CA 1
ATOM 2066 C C . ASP A 1 266 ? 48.258 7.701 -45.811 1.00 40.94 266 ASP A C 1
ATOM 2068 O O . ASP A 1 266 ? 48.608 6.634 -45.311 1.00 40.94 266 ASP A O 1
ATOM 2072 N N . LEU A 1 267 ? 47.933 7.779 -47.100 1.00 42.31 267 LEU A N 1
ATOM 2073 C CA . LEU A 1 267 ? 48.471 6.863 -48.092 1.00 42.31 267 LEU A CA 1
ATOM 2074 C C . LEU A 1 267 ? 49.765 7.499 -48.584 1.00 42.31 267 LEU A C 1
ATOM 2076 O O . LEU A 1 267 ? 49.756 8.533 -49.254 1.00 42.31 267 LEU A O 1
ATOM 2080 N N . ALA A 1 268 ? 50.873 6.899 -48.156 1.00 40.16 268 ALA A N 1
ATOM 2081 C CA . ALA A 1 268 ? 52.235 7.312 -48.444 1.00 40.16 268 ALA A CA 1
ATOM 2082 C C . ALA A 1 268 ? 52.390 7.887 -49.867 1.00 40.16 268 ALA A C 1
ATOM 2084 O O . ALA A 1 268 ? 52.266 7.170 -50.857 1.00 40.16 268 ALA A O 1
ATOM 2085 N N . GLY A 1 269 ? 52.693 9.187 -49.954 1.00 39.38 269 GLY A N 1
ATOM 2086 C CA . GLY A 1 269 ? 53.331 9.772 -51.136 1.00 39.38 269 GLY A CA 1
ATOM 2087 C C . GLY A 1 269 ? 52.551 10.789 -51.974 1.00 39.38 269 GLY A C 1
ATOM 2088 O O . GLY A 1 269 ? 53.117 11.251 -52.960 1.00 39.38 269 GLY A O 1
ATOM 2089 N N . SER A 1 270 ? 51.328 11.210 -51.624 1.00 35.84 270 SER A N 1
ATOM 2090 C CA . SER A 1 270 ? 50.623 12.249 -52.406 1.00 35.84 270 SER A CA 1
ATOM 2091 C C . SER A 1 270 ? 50.163 13.434 -51.552 1.00 35.84 270 SER A C 1
ATOM 2093 O O . SER A 1 270 ? 49.307 13.301 -50.684 1.00 35.84 270 SER A O 1
ATOM 2095 N N . ARG A 1 271 ? 50.720 14.629 -51.809 1.00 37.06 271 ARG A N 1
ATOM 2096 C CA . ARG A 1 271 ? 50.357 15.914 -51.166 1.00 37.06 271 ARG A CA 1
ATOM 2097 C C . ARG A 1 271 ? 49.011 16.458 -51.664 1.00 37.06 271 ARG A C 1
ATOM 2099 O O . ARG A 1 271 ? 48.910 17.628 -52.034 1.00 37.06 271 ARG A O 1
ATOM 2106 N N . HIS A 1 272 ? 47.980 15.631 -51.746 1.00 39.81 272 HIS A N 1
ATOM 2107 C CA . HIS A 1 272 ? 46.624 16.081 -52.045 1.00 39.81 272 HIS A CA 1
ATOM 2108 C C . HIS A 1 272 ? 45.735 15.686 -50.872 1.00 39.81 272 HIS A C 1
ATOM 2110 O O . HIS A 1 272 ? 45.655 14.511 -50.527 1.00 39.81 272 HIS A O 1
ATOM 2116 N N . GLN A 1 273 ? 45.088 16.676 -50.248 1.00 39.06 273 GLN A N 1
ATOM 2117 C CA . GLN A 1 273 ? 44.033 16.465 -49.256 1.00 39.06 273 GLN A CA 1
ATOM 2118 C C . GLN A 1 273 ? 42.884 15.702 -49.928 1.00 39.06 273 GLN A C 1
ATOM 2120 O O . GLN A 1 273 ? 41.968 16.298 -50.490 1.00 39.06 273 GLN A O 1
ATOM 2125 N N . GLN A 1 274 ? 42.954 14.375 -49.942 1.00 42.66 274 GLN A N 1
ATOM 2126 C CA . GLN A 1 274 ? 41.842 13.547 -50.379 1.00 42.66 274 GLN A CA 1
ATOM 2127 C C . GLN A 1 274 ? 40.898 13.363 -49.193 1.00 42.66 274 GLN A C 1
ATOM 2129 O O . GLN A 1 274 ? 41.275 12.807 -48.163 1.00 42.66 274 GLN A O 1
ATOM 2134 N N . LEU A 1 275 ? 39.672 13.872 -49.353 1.00 45.00 275 LEU A N 1
ATOM 2135 C CA . LEU A 1 275 ? 38.522 13.533 -48.512 1.00 45.00 275 LEU A CA 1
ATOM 2136 C C . LEU A 1 275 ? 38.416 12.001 -48.404 1.00 45.00 275 LEU A C 1
ATOM 2138 O O . LEU A 1 275 ? 38.710 11.308 -49.379 1.00 45.00 275 LEU A O 1
ATOM 2142 N N . ALA A 1 276 ? 38.016 11.491 -47.233 1.00 42.47 276 ALA A N 1
ATOM 2143 C CA . ALA A 1 276 ? 38.045 10.063 -46.900 1.00 42.47 276 ALA A CA 1
ATOM 2144 C C . ALA A 1 276 ? 37.512 9.129 -48.015 1.00 42.47 276 ALA A C 1
ATOM 2146 O O . ALA A 1 276 ? 36.574 9.492 -48.731 1.00 42.47 276 ALA A O 1
ATOM 2147 N N . PRO A 1 277 ? 38.050 7.900 -48.145 1.00 43.50 277 PRO A N 1
ATOM 2148 C CA . PRO A 1 277 ? 37.650 6.969 -49.196 1.00 43.50 277 PRO A CA 1
ATOM 2149 C C . PRO A 1 277 ? 36.183 6.566 -48.997 1.00 43.50 277 PRO A C 1
ATOM 2151 O O . PRO A 1 277 ? 35.765 6.318 -47.866 1.00 43.50 277 PRO A O 1
ATOM 2154 N N . HIS A 1 278 ? 35.398 6.481 -50.076 1.00 51.53 278 HIS A N 1
ATOM 2155 C CA . HIS A 1 278 ? 34.000 6.052 -49.994 1.00 51.53 278 HIS A CA 1
ATOM 2156 C C . HIS A 1 278 ? 33.750 4.665 -50.584 1.00 51.53 278 HIS A C 1
ATOM 2158 O O . HIS A 1 278 ? 34.189 4.339 -51.687 1.00 51.53 278 HIS A O 1
ATOM 2164 N N . LEU A 1 279 ? 32.907 3.923 -49.863 1.00 44.88 279 LEU A N 1
ATOM 2165 C CA . LEU A 1 279 ? 32.011 2.892 -50.372 1.00 44.88 279 LEU A CA 1
ATOM 2166 C C . LEU A 1 279 ? 31.086 3.534 -51.419 1.00 44.88 279 LEU A C 1
ATOM 2168 O O . LEU A 1 279 ? 30.164 4.278 -51.082 1.00 44.88 279 LEU A O 1
ATOM 2172 N N . SER A 1 280 ? 31.356 3.297 -52.700 1.00 40.94 280 SER A N 1
ATOM 2173 C CA . SER A 1 280 ? 30.440 3.671 -53.777 1.00 40.94 280 SER A CA 1
ATOM 2174 C C . SER A 1 280 ? 29.539 2.478 -54.090 1.00 40.94 280 SER A C 1
ATOM 2176 O O . SER A 1 280 ? 30.012 1.428 -54.508 1.00 40.94 280 SER A O 1
ATOM 2178 N N . VAL A 1 281 ? 28.226 2.636 -53.910 1.00 44.75 281 VAL A N 1
ATOM 2179 C CA . VAL A 1 281 ? 27.230 1.605 -54.271 1.00 44.75 281 VAL A CA 1
ATOM 2180 C C . VAL A 1 281 ? 27.150 1.408 -55.799 1.00 44.75 281 VAL A C 1
ATOM 2182 O O . VAL A 1 281 ? 26.599 0.427 -56.279 1.00 44.75 281 VAL A O 1
ATOM 2185 N N . THR A 1 282 ? 27.743 2.311 -56.591 1.00 43.16 282 THR A N 1
ATOM 2186 C CA . THR A 1 282 ? 27.692 2.285 -58.064 1.00 43.16 282 THR A CA 1
ATOM 2187 C C . THR A 1 282 ? 29.037 2.513 -58.763 1.00 43.16 282 THR A C 1
ATOM 2189 O O . THR A 1 282 ? 29.058 2.679 -59.981 1.00 43.16 282 THR A O 1
ATOM 2192 N N . GLY A 1 283 ? 30.170 2.540 -58.049 1.00 44.41 283 GLY A N 1
ATOM 2193 C CA . GLY A 1 283 ? 31.504 2.588 -58.674 1.00 44.41 283 GLY A CA 1
ATOM 2194 C C . GLY A 1 283 ? 31.864 3.868 -59.446 1.00 44.41 283 GLY A C 1
ATOM 2195 O O . GLY A 1 283 ? 32.917 3.909 -60.073 1.00 44.41 283 GLY A O 1
ATOM 2196 N N . ARG A 1 284 ? 31.010 4.907 -59.465 1.00 42.81 284 ARG A N 1
ATOM 2197 C CA . ARG A 1 284 ? 31.121 6.026 -60.431 1.00 42.81 284 ARG A CA 1
ATOM 2198 C C . ARG A 1 284 ? 31.513 7.397 -59.866 1.00 42.81 284 ARG A C 1
ATOM 2200 O O . ARG A 1 284 ? 31.678 8.323 -60.654 1.00 42.81 284 ARG A O 1
ATOM 2207 N N . SER A 1 285 ? 31.696 7.562 -58.554 1.00 44.69 285 SER A N 1
ATOM 2208 C CA . SER A 1 285 ? 32.098 8.857 -57.970 1.00 44.69 285 SER A CA 1
ATOM 2209 C C . SER A 1 285 ? 33.510 8.807 -57.390 1.00 44.69 285 SER A C 1
ATOM 2211 O O . SER A 1 285 ? 33.801 7.960 -56.551 1.00 44.69 285 SER A O 1
ATOM 2213 N N . LYS A 1 286 ? 34.367 9.755 -57.801 1.00 50.34 286 LYS A N 1
ATOM 2214 C CA . LYS A 1 286 ? 35.722 9.970 -57.256 1.00 50.34 286 LYS A CA 1
ATOM 2215 C C . LYS A 1 286 ? 35.727 10.678 -55.890 1.00 50.34 286 LYS A C 1
ATOM 2217 O O . LYS A 1 286 ? 36.797 10.857 -55.318 1.00 50.34 286 LYS A O 1
ATOM 2222 N N . TYR A 1 287 ? 34.565 11.101 -55.381 1.00 53.94 287 TYR A N 1
ATOM 2223 C CA . TYR A 1 287 ? 34.452 11.944 -54.187 1.00 53.94 287 TYR A CA 1
ATOM 2224 C C . TYR A 1 287 ? 33.516 11.350 -53.134 1.00 53.94 287 TYR A C 1
ATOM 2226 O O . TYR A 1 287 ? 32.454 10.803 -53.452 1.00 53.94 287 TYR A O 1
ATOM 2234 N N . ALA A 1 288 ? 33.900 11.535 -51.871 1.00 58.28 288 ALA A N 1
ATOM 2235 C CA . ALA A 1 288 ? 33.080 11.256 -50.707 1.00 58.28 288 ALA A CA 1
ATOM 2236 C C . ALA A 1 288 ? 31.771 12.055 -50.737 1.00 58.28 288 ALA A C 1
ATOM 2238 O O . ALA A 1 288 ? 31.796 13.279 -50.865 1.00 58.28 288 ALA A O 1
ATOM 2239 N N . THR A 1 289 ? 30.627 11.377 -50.626 1.00 65.00 289 THR A N 1
ATOM 2240 C CA . THR A 1 289 ? 29.316 12.043 -50.577 1.00 65.00 289 THR A CA 1
ATOM 2241 C C . THR A 1 289 ? 28.826 12.073 -49.137 1.00 65.00 289 THR A C 1
ATOM 2243 O O . THR A 1 289 ? 28.560 11.029 -48.545 1.00 65.00 289 THR A O 1
ATOM 2246 N N . TYR A 1 290 ? 28.693 13.276 -48.580 1.00 72.75 290 TYR A N 1
ATOM 2247 C CA . TYR A 1 290 ? 28.180 13.494 -47.230 1.00 72.75 290 TYR A CA 1
ATOM 2248 C C . TYR A 1 290 ? 26.770 14.073 -47.278 1.00 72.75 290 TYR A C 1
ATOM 2250 O O . TYR A 1 290 ? 26.489 14.992 -48.044 1.00 72.75 290 TYR A O 1
ATOM 2258 N N . PHE A 1 291 ? 25.902 13.566 -46.407 1.00 77.62 291 PHE A N 1
ATOM 2259 C CA . PHE A 1 291 ? 24.548 14.079 -46.230 1.00 77.62 291 PHE A CA 1
ATOM 2260 C C . PHE A 1 291 ? 24.482 14.959 -44.982 1.00 77.62 291 PHE A C 1
ATOM 2262 O O . PHE A 1 291 ? 24.989 14.594 -43.919 1.00 77.62 291 PHE A O 1
ATOM 2269 N N . LEU A 1 292 ? 23.851 16.126 -45.111 1.00 79.50 292 LEU A N 1
ATOM 2270 C CA . LEU A 1 292 ? 23.558 16.996 -43.978 1.00 79.50 292 LEU A CA 1
ATOM 2271 C C . LEU A 1 292 ? 22.268 16.530 -43.303 1.00 79.50 292 LEU A C 1
ATOM 2273 O O . LEU A 1 292 ? 21.279 16.242 -43.969 1.00 79.50 292 LEU A O 1
ATOM 2277 N N . VAL A 1 293 ? 22.280 16.482 -41.972 1.00 85.00 293 VAL A N 1
ATOM 2278 C CA . VAL A 1 293 ? 21.127 16.082 -41.158 1.00 85.00 293 VAL A CA 1
ATOM 2279 C C . VAL A 1 293 ? 20.902 17.135 -40.072 1.00 85.00 293 VAL A C 1
ATOM 2281 O O . VAL A 1 293 ? 21.867 17.520 -39.401 1.00 85.00 293 VAL A O 1
ATOM 2284 N N . PRO A 1 294 ? 19.659 17.601 -39.840 1.00 87.38 294 PRO A N 1
ATOM 2285 C CA . PRO A 1 294 ? 19.382 18.548 -38.772 1.00 87.38 294 PRO A CA 1
ATOM 2286 C C . PRO A 1 294 ? 19.763 17.986 -37.399 1.00 87.38 294 PRO A C 1
ATOM 2288 O O . PRO A 1 294 ? 19.389 16.873 -37.019 1.00 87.38 294 PRO A O 1
ATOM 2291 N N . LYS A 1 295 ? 20.460 18.795 -36.593 1.00 84.62 295 LYS A N 1
ATOM 2292 C CA . LYS A 1 295 ? 20.911 18.400 -35.245 1.00 84.62 295 LYS A CA 1
ATOM 2293 C C . LYS A 1 295 ? 19.746 18.007 -34.327 1.00 84.62 295 LYS A C 1
ATOM 2295 O O . LYS A 1 295 ? 19.886 17.097 -33.510 1.00 84.62 295 LYS A O 1
ATOM 2300 N N . LYS A 1 296 ? 18.595 18.677 -34.460 1.00 87.38 296 LYS A N 1
ATOM 2301 C CA . LYS A 1 296 ? 17.374 18.374 -33.692 1.00 87.38 296 LYS A CA 1
ATOM 2302 C C . LYS A 1 296 ? 16.861 16.968 -33.999 1.00 87.38 296 LYS A C 1
ATOM 2304 O O . LYS A 1 296 ? 16.605 16.206 -33.067 1.00 87.38 296 LYS A O 1
ATOM 2309 N N . TRP A 1 297 ? 16.789 16.619 -35.284 1.00 90.19 297 TRP A N 1
ATOM 2310 C CA . TRP A 1 297 ? 16.395 15.290 -35.738 1.00 90.19 297 TRP A CA 1
ATOM 2311 C C . TRP A 1 297 ? 17.361 14.221 -35.221 1.00 90.19 297 TRP A C 1
ATOM 2313 O O . TRP A 1 297 ? 16.926 13.275 -34.571 1.00 90.19 297 TRP A O 1
ATOM 2323 N N . LEU A 1 298 ? 18.674 14.427 -35.386 1.00 88.56 298 LEU A N 1
ATOM 2324 C CA . LEU A 1 298 ? 19.691 13.464 -34.948 1.00 88.56 298 LEU A CA 1
ATOM 2325 C C . LEU A 1 298 ? 19.624 13.199 -33.437 1.00 88.56 298 LEU A C 1
ATOM 2327 O O . LEU A 1 298 ? 19.721 12.058 -32.993 1.00 88.56 298 LEU A O 1
ATOM 2331 N N . ASN A 1 299 ? 19.422 14.239 -32.628 1.00 89.00 299 ASN A N 1
ATOM 2332 C CA . ASN A 1 299 ? 19.255 14.083 -31.183 1.00 89.00 299 ASN A CA 1
ATOM 2333 C C . ASN A 1 299 ? 17.984 13.304 -30.824 1.00 89.00 299 ASN A C 1
ATOM 2335 O O . ASN A 1 299 ? 18.009 12.496 -29.895 1.00 89.00 299 ASN A O 1
ATOM 2339 N N . LYS A 1 300 ? 16.883 13.541 -31.545 1.00 90.19 300 LYS A N 1
ATOM 2340 C CA . LYS A 1 300 ? 15.624 12.814 -31.357 1.00 90.19 300 LYS A CA 1
ATOM 2341 C C . LYS A 1 300 ? 15.774 11.345 -31.760 1.00 90.19 300 LYS A C 1
ATOM 2343 O O . LYS A 1 300 ? 15.401 10.480 -30.975 1.00 90.19 300 LYS A O 1
ATOM 2348 N N . TRP A 1 301 ? 16.417 11.069 -32.894 1.00 91.25 301 TRP A N 1
ATOM 2349 C CA . TRP A 1 301 ? 16.745 9.717 -33.349 1.00 91.25 301 TRP A CA 1
ATOM 2350 C C . TRP A 1 301 ? 17.617 8.970 -32.333 1.00 91.25 301 TRP A C 1
ATOM 2352 O O . TRP A 1 301 ? 17.258 7.883 -31.896 1.00 91.25 301 TRP A O 1
ATOM 2362 N N . ARG A 1 302 ? 18.692 9.585 -31.820 1.00 90.62 302 ARG A N 1
ATOM 2363 C CA . ARG A 1 302 ? 19.538 8.962 -30.780 1.00 90.62 302 ARG A CA 1
ATOM 2364 C C . ARG A 1 302 ? 18.768 8.612 -29.511 1.00 90.62 302 ARG A C 1
ATOM 2366 O O . ARG A 1 302 ? 19.019 7.566 -28.920 1.00 90.62 302 ARG A O 1
ATOM 2373 N N . LYS A 1 303 ? 17.862 9.490 -29.069 1.00 90.00 303 LYS A N 1
ATOM 2374 C CA . LYS A 1 303 ? 16.999 9.218 -27.910 1.00 90.00 303 LYS A CA 1
ATOM 2375 C C . LYS A 1 303 ? 16.023 8.083 -28.199 1.00 90.00 303 LYS A C 1
ATOM 2377 O O . LYS A 1 303 ? 15.830 7.243 -27.330 1.00 90.00 303 LYS A O 1
ATOM 2382 N N . PHE A 1 304 ? 15.454 8.046 -29.400 1.00 90.38 304 PHE A N 1
ATOM 2383 C CA . PHE A 1 304 ? 14.546 6.993 -29.842 1.00 90.38 304 PHE A CA 1
ATOM 2384 C C . PHE A 1 304 ? 15.238 5.621 -29.877 1.00 90.38 304 PHE A C 1
ATOM 2386 O O . PHE A 1 304 ? 14.788 4.702 -29.195 1.00 90.38 304 PHE A O 1
ATOM 2393 N N . VAL A 1 305 ? 16.389 5.510 -30.552 1.00 89.31 305 VAL A N 1
ATOM 2394 C CA . VAL A 1 305 ? 17.190 4.271 -30.635 1.00 89.31 305 VAL A CA 1
ATOM 2395 C C . VAL A 1 305 ? 17.629 3.791 -29.252 1.00 89.31 305 VAL A C 1
ATOM 2397 O O . VAL A 1 305 ? 17.541 2.610 -28.937 1.00 89.31 305 VAL A O 1
ATOM 2400 N N . ARG A 1 306 ? 18.044 4.709 -28.369 1.00 88.38 306 ARG A N 1
ATOM 2401 C CA . ARG A 1 306 ? 18.426 4.377 -26.982 1.00 88.38 306 ARG A CA 1
ATOM 2402 C C . ARG A 1 306 ? 17.240 4.165 -26.046 1.00 88.38 306 ARG A C 1
ATOM 2404 O O . ARG A 1 306 ? 17.450 3.961 -24.855 1.00 88.38 306 ARG A O 1
ATOM 2411 N N . SER A 1 307 ? 16.009 4.255 -26.547 1.00 82.38 307 SER A N 1
ATOM 2412 C CA . SER A 1 307 ? 14.786 4.143 -25.745 1.00 82.38 307 SER A CA 1
ATOM 2413 C C . SER A 1 307 ? 14.718 5.137 -24.573 1.00 82.38 307 SER A C 1
ATOM 2415 O O . SER A 1 307 ? 14.131 4.858 -23.534 1.00 82.38 307 SER A O 1
ATOM 2417 N N . GLN A 1 308 ? 15.314 6.318 -24.755 1.00 77.56 308 GLN A N 1
ATOM 2418 C CA . GLN A 1 308 ? 15.313 7.453 -23.823 1.00 77.56 308 GLN A CA 1
ATOM 2419 C C . GLN A 1 308 ? 14.232 8.497 -24.167 1.00 77.56 308 GLN A C 1
ATOM 2421 O O . GLN A 1 308 ? 14.148 9.541 -23.520 1.00 77.56 308 GLN A O 1
ATOM 2426 N N . GLY A 1 309 ? 13.442 8.266 -25.217 1.00 68.62 309 GLY A N 1
ATOM 2427 C CA . GLY A 1 309 ? 12.323 9.114 -25.620 1.00 68.62 309 GLY A CA 1
ATOM 2428 C C . GLY A 1 309 ? 11.294 8.328 -26.430 1.00 68.62 309 GLY A C 1
ATOM 2429 O O . GLY A 1 309 ? 11.655 7.400 -27.148 1.00 68.62 309 GLY A O 1
ATOM 2430 N N . GLU A 1 310 ? 10.019 8.698 -26.304 1.00 65.19 310 GLU A N 1
ATOM 2431 C CA . GLU A 1 310 ? 8.898 7.916 -26.852 1.00 65.19 310 GLU A CA 1
ATOM 2432 C C . GLU A 1 310 ? 8.578 8.223 -28.324 1.00 65.19 310 GLU A C 1
ATOM 2434 O O . GLU A 1 310 ? 7.967 7.413 -29.016 1.00 65.19 310 GLU A O 1
ATOM 2439 N N . GLY A 1 311 ? 9.000 9.382 -28.836 1.00 78.94 311 GLY A N 1
ATOM 2440 C CA . GLY A 1 311 ? 8.624 9.828 -30.176 1.00 78.94 311 GLY A CA 1
ATOM 2441 C C . GLY A 1 311 ? 9.592 9.375 -31.266 1.00 78.94 311 GLY A C 1
ATOM 2442 O O . GLY A 1 311 ? 10.747 9.810 -31.267 1.00 78.94 311 GLY A O 1
ATOM 2443 N N . ASN A 1 312 ? 9.086 8.622 -32.249 1.00 82.31 312 ASN A N 1
ATOM 2444 C CA . ASN A 1 312 ? 9.770 8.386 -33.526 1.00 82.31 312 ASN A CA 1
ATOM 2445 C C . ASN A 1 312 ? 10.257 9.740 -34.102 1.00 82.31 312 ASN A C 1
ATOM 2447 O O . ASN A 1 312 ? 9.489 10.718 -34.110 1.00 82.31 312 ASN A O 1
ATOM 2451 N N . PRO A 1 313 ? 11.533 9.860 -34.521 1.00 86.81 313 PRO A N 1
ATOM 2452 C CA . PRO A 1 313 ? 12.066 11.098 -35.080 1.00 86.81 313 PRO A CA 1
ATOM 2453 C C . PRO A 1 313 ? 11.319 11.585 -36.329 1.00 86.81 313 PRO A C 1
ATOM 2455 O O . PRO A 1 313 ? 11.280 12.799 -36.535 1.00 86.81 313 PRO A O 1
ATOM 2458 N N . GLY A 1 314 ? 10.652 10.695 -37.071 1.00 85.94 314 GLY A N 1
ATOM 2459 C CA . GLY A 1 314 ? 10.017 10.990 -38.356 1.00 85.94 314 GLY A CA 1
ATOM 2460 C C . GLY A 1 314 ? 11.051 11.093 -39.484 1.00 85.94 314 GLY A C 1
ATOM 2461 O O . GLY A 1 314 ? 12.236 10.854 -39.250 1.00 85.94 314 GLY A O 1
ATOM 2462 N N . PRO A 1 315 ? 10.648 11.453 -40.712 1.00 86.19 315 PRO A N 1
ATOM 2463 C CA . PRO A 1 315 ? 11.591 11.645 -41.811 1.00 86.19 315 PRO A CA 1
ATOM 2464 C C . PRO A 1 315 ? 12.514 12.849 -41.565 1.00 86.19 315 PRO A C 1
ATOM 2466 O O . PRO A 1 315 ? 12.151 13.805 -40.875 1.00 86.19 315 PRO A O 1
ATOM 2469 N N . VAL A 1 316 ? 13.712 12.822 -42.156 1.00 86.50 316 VAL A N 1
ATOM 2470 C CA . VAL A 1 316 ? 14.620 13.978 -42.157 1.00 86.50 316 VAL A CA 1
ATOM 2471 C C . VAL A 1 316 ? 13.993 15.098 -42.990 1.00 86.50 316 VAL A C 1
ATOM 2473 O O . VAL A 1 316 ? 13.768 14.943 -44.189 1.00 86.50 316 VAL A O 1
ATOM 2476 N N . LEU A 1 317 ? 13.706 16.237 -42.359 1.00 83.12 317 LEU A N 1
ATOM 2477 C CA . LEU A 1 317 ? 13.112 17.390 -43.033 1.00 83.12 317 LEU A CA 1
ATOM 2478 C C . LEU A 1 317 ? 14.205 18.308 -43.591 1.00 83.12 317 LEU A C 1
ATOM 2480 O O . LEU A 1 317 ? 14.791 19.115 -42.871 1.00 83.12 317 LEU A O 1
ATOM 2484 N N . ASN A 1 318 ? 14.438 18.220 -44.901 1.00 77.50 318 ASN A N 1
ATOM 2485 C CA . ASN A 1 318 ? 15.436 19.040 -45.600 1.00 77.50 318 ASN A CA 1
ATOM 2486 C C . ASN A 1 318 ? 15.128 20.544 -45.559 1.00 77.50 318 ASN A C 1
ATOM 2488 O O . ASN A 1 318 ? 16.039 21.350 -45.717 1.00 77.50 318 ASN A O 1
ATOM 2492 N N . ALA A 1 319 ? 13.874 20.928 -45.306 1.00 78.69 319 ALA A N 1
ATOM 2493 C CA . ALA A 1 319 ? 13.470 22.327 -45.177 1.00 78.69 319 ALA A CA 1
ATOM 2494 C C . ALA A 1 319 ? 14.256 23.079 -44.084 1.00 78.69 319 ALA A C 1
ATOM 2496 O O . ALA A 1 319 ? 14.500 24.272 -44.225 1.00 78.69 319 ALA A O 1
ATOM 2497 N N . GLU A 1 320 ? 14.716 22.389 -43.032 1.00 76.88 320 GLU A N 1
ATOM 2498 C CA . GLU A 1 320 ? 15.545 22.993 -41.974 1.00 76.88 320 GLU A CA 1
ATOM 24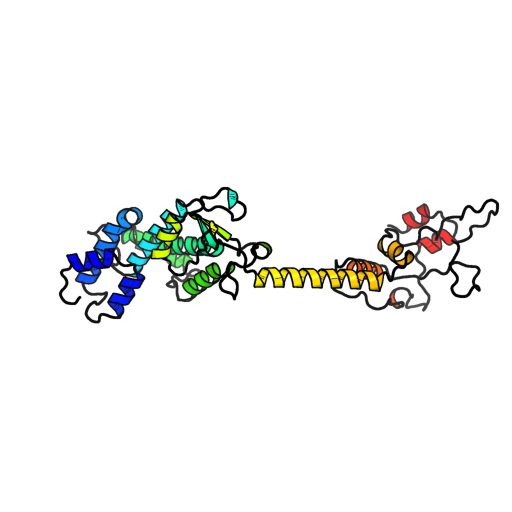99 C C . GLU A 1 320 ? 16.988 23.293 -42.419 1.00 76.88 320 GLU A C 1
ATOM 2501 O O . GLU A 1 320 ? 17.730 23.967 -41.706 1.00 76.88 320 GLU A O 1
ATOM 2506 N N . LEU A 1 321 ? 17.403 22.778 -43.578 1.00 81.94 321 LEU A N 1
ATOM 2507 C CA . LEU A 1 321 ? 18.759 22.898 -44.115 1.00 81.94 321 LEU A CA 1
ATOM 2508 C C . LEU A 1 321 ? 18.828 23.814 -45.341 1.00 81.94 321 LEU A C 1
ATOM 2510 O O . LEU A 1 321 ? 19.885 23.917 -45.959 1.00 81.94 321 LEU A O 1
ATOM 2514 N N . VAL A 1 322 ? 17.727 24.474 -45.708 1.00 84.44 322 VAL A N 1
ATOM 2515 C CA . VAL A 1 322 ? 17.638 25.340 -46.888 1.00 84.44 322 VAL A CA 1
ATOM 2516 C C . VAL A 1 322 ? 17.379 26.780 -46.456 1.00 84.44 322 VAL A C 1
ATOM 2518 O O . VAL A 1 322 ? 16.547 27.061 -45.597 1.00 84.44 322 VAL A O 1
ATOM 2521 N N . CYS A 1 323 ? 18.093 27.721 -47.068 1.00 82.69 323 CYS A N 1
ATOM 2522 C CA . CYS A 1 323 ? 17.826 29.140 -46.895 1.00 82.69 323 CYS A CA 1
ATOM 2523 C C . CYS A 1 323 ? 16.534 29.502 -47.635 1.00 82.69 323 CYS A C 1
ATOM 2525 O O . CYS A 1 323 ? 16.497 29.424 -48.861 1.00 82.69 323 CYS A O 1
ATOM 2527 N N . LEU A 1 324 ? 15.499 29.938 -46.912 1.00 81.31 324 LEU A N 1
ATOM 2528 C CA . LEU A 1 324 ? 14.187 30.263 -47.491 1.00 81.31 324 LEU A CA 1
ATOM 2529 C C . LEU A 1 324 ? 14.254 31.344 -48.582 1.00 81.31 324 LEU A C 1
ATOM 2531 O O . LEU A 1 324 ? 13.526 31.264 -49.568 1.00 81.31 324 LEU A O 1
ATOM 2535 N N . SER A 1 325 ? 15.156 32.317 -48.439 1.00 83.62 325 SER A N 1
ATOM 2536 C CA . SER A 1 325 ? 15.302 33.419 -49.399 1.00 83.62 325 SER A CA 1
ATOM 2537 C C . SER A 1 325 ? 16.009 33.004 -50.688 1.00 83.62 325 SER A C 1
ATOM 2539 O O . SER A 1 325 ? 15.680 33.502 -51.757 1.00 83.62 325 SER A O 1
ATOM 2541 N N . HIS A 1 326 ? 16.988 32.099 -50.599 1.00 84.94 326 HIS A N 1
ATOM 2542 C CA . HIS A 1 326 ? 17.849 31.740 -51.733 1.00 84.94 326 HIS A CA 1
ATOM 2543 C C . HIS A 1 326 ? 17.562 30.348 -52.301 1.00 84.94 326 HIS A C 1
ATOM 2545 O O . HIS A 1 326 ? 18.135 29.993 -53.327 1.00 84.94 326 HIS A O 1
ATOM 2551 N N . GLN A 1 327 ? 16.727 29.550 -51.626 1.00 82.50 327 GLN A N 1
ATOM 2552 C CA . GLN A 1 327 ? 16.423 28.154 -51.964 1.00 82.50 327 GLN A CA 1
ATOM 2553 C C . GLN A 1 327 ? 17.688 27.295 -52.154 1.00 82.50 327 GLN A C 1
ATOM 2555 O O . GLN A 1 327 ? 17.736 26.379 -52.971 1.00 82.50 327 GLN A O 1
ATOM 2560 N N . ARG A 1 328 ? 18.745 27.607 -51.391 1.00 80.88 328 ARG A N 1
ATOM 2561 C CA . ARG A 1 328 ? 20.039 26.908 -51.413 1.00 80.88 328 ARG A CA 1
ATOM 2562 C C . ARG A 1 328 ? 20.334 26.270 -50.066 1.00 80.88 328 ARG A C 1
ATOM 2564 O O . ARG A 1 328 ? 19.957 26.814 -49.026 1.00 80.88 328 ARG A O 1
ATOM 2571 N N . THR A 1 329 ? 21.046 25.147 -50.092 1.00 80.19 329 THR A N 1
ATOM 2572 C CA . THR A 1 329 ? 21.510 24.453 -48.889 1.00 80.19 329 THR A CA 1
ATOM 2573 C C . THR A 1 329 ? 22.394 25.365 -48.045 1.00 80.19 329 THR A C 1
ATOM 2575 O O . THR A 1 329 ? 23.336 25.981 -48.546 1.00 80.19 329 THR A O 1
ATOM 2578 N N . ILE A 1 330 ? 22.105 25.427 -46.751 1.00 80.44 330 ILE A N 1
ATOM 2579 C CA . ILE A 1 330 ? 22.915 26.138 -45.770 1.00 80.44 330 ILE A CA 1
ATOM 2580 C C . ILE A 1 330 ? 24.091 25.234 -45.412 1.00 80.44 330 ILE A C 1
ATOM 2582 O O . ILE A 1 330 ? 23.936 24.221 -44.729 1.00 80.44 330 ILE A O 1
ATOM 2586 N N . VAL A 1 331 ? 25.280 25.599 -45.885 1.00 77.75 331 VAL A N 1
ATOM 2587 C CA . VAL A 1 331 ? 26.520 24.921 -45.501 1.00 77.75 331 VAL A CA 1
ATOM 2588 C C . VAL A 1 331 ? 26.889 25.360 -44.080 1.00 77.75 331 VAL A C 1
ATOM 2590 O O . VAL A 1 331 ? 26.960 26.565 -43.823 1.00 77.75 331 VAL A O 1
ATOM 2593 N N . PRO A 1 332 ? 27.120 24.425 -43.139 1.00 78.25 332 PRO A N 1
ATOM 2594 C CA . PRO A 1 332 ? 27.565 24.775 -41.798 1.00 78.25 332 PRO A CA 1
ATOM 2595 C C . PRO A 1 332 ? 28.819 25.669 -41.828 1.00 78.25 332 PRO A C 1
ATOM 2597 O O . PRO A 1 332 ? 29.777 25.326 -42.522 1.00 78.25 332 PRO A O 1
ATOM 2600 N N . PRO A 1 333 ? 28.870 26.773 -41.057 1.00 79.56 333 PRO A N 1
ATOM 2601 C CA . PRO A 1 333 ? 29.947 27.762 -41.162 1.00 79.56 333 PRO A CA 1
ATOM 2602 C C . PRO A 1 333 ? 31.362 27.195 -40.979 1.00 79.56 333 PRO A C 1
ATOM 2604 O O . PRO A 1 333 ? 32.290 27.635 -41.650 1.00 79.56 333 PRO A O 1
ATOM 2607 N N . TYR A 1 334 ? 31.532 26.172 -40.134 1.00 75.69 334 TYR A N 1
ATOM 2608 C CA . TYR A 1 334 ? 32.831 25.523 -39.929 1.00 75.69 334 TYR A CA 1
ATOM 2609 C C . TYR A 1 334 ? 33.330 24.779 -41.177 1.00 75.69 334 TYR A C 1
ATOM 2611 O O . TYR A 1 334 ? 34.535 24.660 -41.367 1.00 75.69 334 TYR A O 1
ATOM 2619 N N . ILE A 1 335 ? 32.425 24.298 -42.038 1.00 77.06 335 ILE A N 1
ATOM 2620 C CA . ILE A 1 335 ? 32.785 23.684 -43.322 1.00 77.06 335 ILE A CA 1
ATOM 2621 C C . ILE A 1 335 ? 33.256 24.774 -44.283 1.00 77.06 335 ILE A C 1
ATOM 2623 O O . ILE A 1 335 ? 34.290 24.612 -44.920 1.00 77.06 335 ILE A O 1
ATOM 2627 N N . SER A 1 336 ? 32.551 25.907 -44.345 1.00 79.31 336 SER A N 1
ATOM 2628 C CA . SER A 1 336 ? 32.949 27.047 -45.181 1.00 79.31 336 SER A CA 1
ATOM 2629 C C . SER A 1 336 ? 34.314 27.617 -44.777 1.00 79.31 336 SER A C 1
ATOM 2631 O O . SER A 1 336 ? 35.136 27.907 -45.645 1.00 79.31 336 SER A O 1
ATOM 2633 N N . LEU A 1 337 ? 34.583 27.733 -43.471 1.00 78.56 337 LEU A N 1
ATOM 2634 C CA . LEU A 1 337 ? 35.889 28.148 -42.946 1.00 78.56 337 LEU A CA 1
ATOM 2635 C C . LEU A 1 337 ? 36.981 27.131 -43.290 1.00 78.56 337 LEU A C 1
ATOM 2637 O O . LEU A 1 337 ? 38.026 27.512 -43.809 1.00 78.56 337 LEU A O 1
ATOM 2641 N N . PHE A 1 338 ? 36.724 25.837 -43.100 1.00 73.19 338 PHE A N 1
ATOM 2642 C CA . PHE A 1 338 ? 37.684 24.804 -43.482 1.00 73.19 338 PHE A CA 1
ATOM 2643 C C . PHE A 1 338 ? 38.018 24.850 -44.984 1.00 73.19 338 PHE A C 1
ATOM 2645 O O . PHE A 1 338 ? 39.188 24.852 -45.358 1.00 73.19 338 PHE A O 1
ATOM 2652 N N . LEU A 1 339 ? 37.005 24.973 -45.852 1.00 74.94 339 LEU A N 1
ATOM 2653 C CA . LEU A 1 339 ? 37.192 25.102 -47.306 1.00 74.94 339 LEU A CA 1
ATOM 2654 C C . LEU A 1 339 ? 37.940 26.384 -47.707 1.00 74.94 339 LEU A C 1
ATOM 2656 O O . LEU A 1 339 ? 38.532 26.433 -48.780 1.00 74.94 339 LEU A O 1
ATOM 2660 N N . SER A 1 340 ? 37.940 27.400 -46.843 1.00 78.44 340 SER A N 1
ATOM 2661 C CA . SER A 1 340 ? 38.693 28.647 -47.025 1.00 78.44 340 SER A CA 1
ATOM 2662 C C . SER A 1 340 ? 40.144 28.557 -46.523 1.00 78.44 340 SER A C 1
ATOM 2664 O O . SER A 1 340 ? 40.856 29.557 -46.544 1.00 78.44 340 SER A O 1
ATOM 2666 N N . GLY A 1 341 ? 40.593 27.378 -46.069 1.00 73.25 341 GLY A N 1
ATOM 2667 C CA . GLY A 1 341 ? 41.979 27.106 -45.670 1.00 73.25 341 GLY A CA 1
ATOM 2668 C C . GLY A 1 341 ? 42.259 27.156 -44.164 1.00 73.25 341 GLY A C 1
ATOM 2669 O O . GLY A 1 341 ? 43.411 26.999 -43.762 1.00 73.25 341 GLY A O 1
ATOM 2670 N N . PHE A 1 342 ? 41.243 27.350 -43.317 1.00 76.00 342 PHE A N 1
ATOM 2671 C CA . PHE A 1 342 ? 41.412 27.311 -41.861 1.00 76.00 342 PHE A CA 1
ATOM 2672 C C . PHE A 1 342 ? 41.563 25.874 -41.351 1.00 76.00 342 PHE A C 1
ATOM 2674 O O . PHE A 1 342 ? 40.959 24.940 -41.882 1.00 76.00 342 PHE A O 1
ATOM 2681 N N . SER A 1 343 ? 42.310 25.687 -40.257 1.00 74.56 343 SER A N 1
ATOM 2682 C CA . SER A 1 343 ? 42.362 24.374 -39.609 1.00 74.56 343 SER A CA 1
ATOM 2683 C C . SER A 1 343 ? 40.992 23.994 -39.034 1.00 74.56 343 SER A C 1
ATOM 2685 O O . SER A 1 343 ? 40.152 24.851 -38.730 1.00 74.56 343 SER A O 1
ATOM 2687 N N . LEU A 1 344 ? 40.751 22.693 -38.856 1.00 69.75 344 LEU A N 1
ATOM 2688 C CA . LEU A 1 344 ? 39.498 22.201 -38.280 1.00 69.75 344 LEU A CA 1
ATOM 2689 C C . LEU A 1 344 ? 39.261 22.763 -36.870 1.00 69.75 344 LEU A C 1
ATOM 2691 O O . LEU A 1 344 ? 38.151 23.175 -36.541 1.00 69.75 344 LEU A O 1
ATOM 2695 N N . GLU A 1 345 ? 40.308 22.823 -36.046 1.00 73.31 345 GLU A N 1
ATOM 2696 C CA . GLU A 1 345 ? 40.217 23.366 -34.690 1.00 73.31 345 GLU A CA 1
ATOM 2697 C C . GLU A 1 345 ? 39.888 24.862 -34.688 1.00 73.31 345 GLU A C 1
ATOM 2699 O O . GLU A 1 345 ? 39.077 25.307 -33.876 1.00 73.31 345 GLU A O 1
ATOM 2704 N N . GLN A 1 346 ? 40.469 25.632 -35.613 1.00 77.38 346 GLN A N 1
ATOM 2705 C CA . GLN A 1 346 ? 40.173 27.059 -35.781 1.00 77.38 346 GLN A CA 1
ATOM 2706 C C . GLN A 1 346 ? 38.727 27.270 -36.240 1.00 77.38 346 GLN A C 1
ATOM 2708 O O . GLN A 1 346 ? 38.006 28.084 -35.665 1.00 77.38 346 GLN A O 1
ATOM 2713 N N . SER A 1 347 ? 38.281 26.480 -37.218 1.00 75.81 347 SER A N 1
ATOM 2714 C CA . SER A 1 347 ? 36.929 26.549 -37.781 1.00 75.81 347 SER A CA 1
ATOM 2715 C C . SER A 1 347 ? 35.849 26.189 -36.756 1.00 75.81 347 SER A C 1
ATOM 2717 O O . SER A 1 347 ? 34.797 26.826 -36.703 1.00 75.81 347 SER A O 1
ATOM 2719 N N . LEU A 1 348 ? 36.102 25.186 -35.908 1.00 72.44 348 LEU A N 1
ATOM 2720 C CA . LEU A 1 348 ? 35.184 24.785 -34.839 1.00 72.44 348 LEU A CA 1
ATOM 2721 C C . LEU A 1 348 ? 35.172 25.786 -33.681 1.00 72.44 348 LEU A C 1
ATOM 2723 O O . LEU A 1 348 ? 34.094 26.119 -33.199 1.00 72.44 348 LEU A O 1
ATOM 2727 N N . LYS A 1 349 ? 36.330 26.308 -33.255 1.00 77.62 349 LYS A N 1
ATOM 2728 C CA . LYS A 1 349 ? 36.393 27.345 -32.208 1.00 77.62 349 LYS A CA 1
ATOM 2729 C C . LYS A 1 349 ? 35.665 28.623 -32.626 1.00 77.62 349 LYS A C 1
ATOM 2731 O O . LYS A 1 349 ? 34.932 29.185 -31.823 1.00 77.62 349 LYS A O 1
ATOM 2736 N N . ALA A 1 350 ? 35.807 29.036 -33.886 1.00 72.88 350 ALA A N 1
ATOM 2737 C CA . ALA A 1 350 ? 35.153 30.229 -34.425 1.00 72.88 350 ALA A CA 1
ATOM 2738 C C . ALA A 1 350 ? 33.620 30.112 -34.535 1.00 72.88 350 ALA A C 1
ATOM 2740 O O . ALA A 1 350 ? 32.943 31.117 -34.713 1.00 72.88 350 ALA A O 1
ATOM 2741 N N . THR A 1 351 ? 33.069 28.897 -34.450 1.00 71.00 351 THR A N 1
ATOM 2742 C CA . THR A 1 351 ? 31.636 28.614 -34.657 1.00 71.00 351 THR A CA 1
ATOM 2743 C C . THR A 1 351 ? 30.938 28.039 -33.422 1.00 71.00 351 THR A C 1
ATOM 2745 O O . THR A 1 351 ? 29.765 27.677 -33.495 1.00 71.00 351 THR A O 1
ATOM 2748 N N . GLN A 1 352 ? 31.659 27.926 -32.300 1.00 63.44 352 GLN A N 1
ATOM 2749 C CA . GLN A 1 352 ? 31.151 27.477 -30.996 1.00 63.44 352 GLN A CA 1
ATOM 2750 C C . GLN A 1 352 ? 30.890 28.627 -30.004 1.00 63.44 352 GLN A C 1
ATOM 2752 O O . GLN A 1 352 ? 30.463 28.347 -28.883 1.00 63.44 352 GLN A O 1
ATOM 2757 N N . MET A 1 353 ? 31.131 29.883 -30.402 1.00 41.00 353 MET A N 1
ATOM 2758 C CA . MET A 1 353 ? 30.519 31.064 -29.770 1.00 41.00 353 MET A CA 1
ATOM 2759 C C . MET A 1 353 ? 29.090 31.231 -30.279 1.00 41.00 353 MET A C 1
ATOM 2761 O O . MET A 1 353 ? 28.236 31.639 -29.463 1.00 41.00 353 MET A O 1
#

Radius of gyration: 37.67 Å; chains: 1; bounding box: 89×51×99 Å

Sequence (353 aa):
MEHLPDSLLADVFALLAARDVLHVTSTCRALSVSAPSVQLALQRAITRRFAAVTSFFSSSTNHWPRSLVVLRGAELLRIKELLARCVTSSFEDAASCASSSVVVSRAWLGAYKKRCQAFEHFLQQFRRTKRQQRRQKNVLKAKEKTVGLEMPKSSAYAALVEAGAMIVCAHDALLPATQCVGRSRRAIVSGDAFQEIAVYAPELRGFPLESCRDCSVCVLEHETRELEVEVKKRVRFDEEIAGSGEMLELLQRKNGYPKGLFSPVDLAGSRHQQLAPHLSVTGRSKYATYFLVPKKWLNKWRKFVRSQGEGNPGPVLNAELVCLSHQRTIVPPYISLFLSGFSLEQSLKATQM

Foldseek 3Di:
DLPDDLVVLLVVLLPAQLVVVVVCCVVDVSNPQPDPSNLSSLLSSLCPNLVVQPVLDDPPDPLDGSGSLVSLLSLLSVLLVLLVPWDKAFPVCLVVDDLQKKKFFPLLSVLSNVVNVLSVVVSVLSSDDPVVNVVVVVVVVVVVVPDPPDDCPPVSVVSNLVLRCLQADPVRAGADCVSCDDRSGMIMTHNVSCVSNCSHVVSIDIDRSNPHDHDPVNVVVVVVVVVVVVVVLVVLLCVQCVVPPVSVCLLVDPDQDDPQQQDQDPPPDDPDRARDDDDDPPPPDPHDDDDHADPVLSVVCSCRNNVVDDDDSPDGDCVVQADPVPRDGNDQQLVVVVVVPDDSVVSVVVRVD

Organism: Hyaloperonospora arabidopsidis (strain Emoy2) (NCBI:txid559515)

pLDDT: mean 79.99, std 15.81, range [32.19, 96.38]